Protein AF-F4BWZ4-F1 (afdb_monomer)

Secondary structure (DSSP, 8-state):
--HHHHHHHHHHHHHHHHHHHHHHHHHGGGGGG-S-SBTHHHHHHHHHHHHHHHTTTTS-HHHHHHHHHHHHHTTTT-HHHHHHHTTSSS-GGGSHHHHHHHHHHHHTT--HHHHHHHHHHHHHHHHHHHHHHTT-HHHHHHHHHHHHHHHHHHH---TTS-HHHHHHHHHHHHHHHH--------HHHHHHHHHHT--HHHHHHHHHHTTB-HHHHHHHHHHHHHHT-------GGGGS--

Organism: Methanothrix soehngenii (strain ATCC 5969 / DSM 3671 / JCM 10134 / NBRC 103675 / OCM 69 / GP-6) (NCBI:txid990316)

pLDDT: mean 87.13, std 13.1, range [36.84, 98.62]

Sequence (242 aa):
MTEEKQAHNRDKKDAVRKLLIEYARALAPSLNIYQWPVETARWHELVFCLLFRIGQPQIQADRARAMTQMLADLNLLEISSLAGAMAEKGNNLEHPDMILMHTLLERMGMTPDQSQDATLTIAQAARVLAERHNGKVQRCLRQYGQQILNHLSEQFSFDRIPSDQARLALAHWLQNTTNMPIELAEPDVIEFCQRAGITLEEMTEVADEIDLNLALLDDIIVNSLVSFGFEEPKDEWRRKGM

Mean predicted aligned error: 7.09 Å

Structure (mmCIF, N/CA/C/O backbone):
data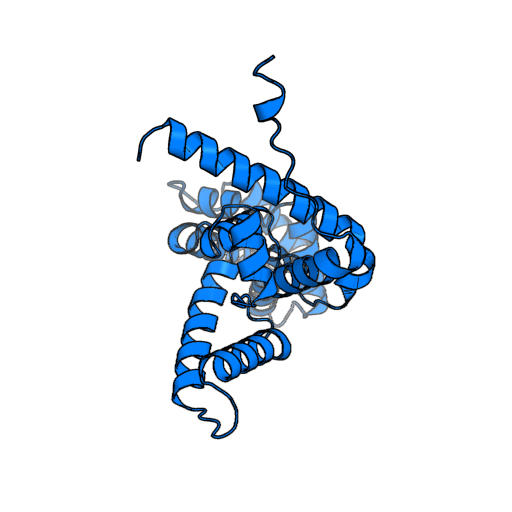_AF-F4BWZ4-F1
#
_entry.id   AF-F4BWZ4-F1
#
loop_
_atom_site.group_PDB
_atom_site.id
_atom_site.type_symbol
_atom_site.label_atom_id
_atom_site.label_alt_id
_atom_site.label_comp_id
_atom_site.label_asym_id
_atom_site.label_entity_id
_atom_site.label_seq_id
_atom_site.pdbx_PDB_ins_code
_atom_site.Cartn_x
_atom_site.Cartn_y
_atom_site.Cartn_z
_atom_site.occupancy
_atom_site.B_iso_or_equiv
_atom_site.auth_seq_id
_atom_site.auth_comp_id
_atom_site.auth_asym_id
_atom_site.auth_atom_id
_atom_site.pdbx_PDB_model_num
ATOM 1 N N . MET A 1 1 ? 3.866 20.263 25.124 1.00 54.34 1 MET A N 1
ATOM 2 C CA . MET A 1 1 ? 4.168 18.923 25.676 1.00 54.34 1 MET A CA 1
ATOM 3 C C . MET A 1 1 ? 5.614 18.926 26.132 1.00 54.34 1 MET A C 1
ATOM 5 O O . MET A 1 1 ? 6.438 19.432 25.389 1.00 54.34 1 MET A O 1
ATOM 9 N N . THR A 1 2 ? 5.906 18.467 27.347 1.00 71.06 2 THR A N 1
ATOM 10 C CA . THR A 1 2 ? 7.274 18.380 27.890 1.00 71.06 2 THR A CA 1
ATOM 11 C C . THR A 1 2 ? 8.029 17.194 27.276 1.00 71.06 2 THR A C 1
ATOM 13 O O . THR A 1 2 ? 7.399 16.188 26.949 1.00 71.06 2 THR A O 1
ATOM 16 N N . GLU A 1 3 ? 9.354 17.298 27.128 1.00 69.44 3 GLU A N 1
ATOM 17 C CA . GLU A 1 3 ? 10.221 16.265 26.520 1.00 69.44 3 GLU A CA 1
ATOM 18 C C . GLU A 1 3 ? 10.048 14.881 27.176 1.00 69.44 3 GLU A C 1
ATOM 20 O O . GLU A 1 3 ? 9.999 13.865 26.488 1.00 69.44 3 GLU A O 1
ATOM 25 N N . GLU A 1 4 ? 9.820 14.834 28.491 1.00 65.44 4 GLU A N 1
ATOM 26 C CA . GLU A 1 4 ? 9.544 13.594 29.234 1.00 65.44 4 GLU A CA 1
ATOM 27 C C . GLU A 1 4 ? 8.249 12.892 28.794 1.00 65.44 4 GLU A C 1
ATOM 29 O O . GLU A 1 4 ? 8.201 11.666 28.718 1.00 65.44 4 GLU A O 1
ATOM 34 N N . LYS A 1 5 ? 7.194 13.649 28.453 1.00 67.00 5 LYS A N 1
ATOM 35 C CA . LYS A 1 5 ? 5.936 13.068 27.952 1.00 67.00 5 LYS A CA 1
ATOM 36 C C . LYS A 1 5 ? 6.100 12.504 26.542 1.00 67.00 5 LYS A C 1
ATOM 38 O O . LYS A 1 5 ? 5.448 11.520 26.209 1.00 67.00 5 LYS A O 1
ATOM 43 N N . GLN A 1 6 ? 6.956 13.118 25.726 1.00 67.31 6 GLN A N 1
ATOM 44 C CA . GLN A 1 6 ? 7.270 12.624 24.382 1.00 67.31 6 GLN A CA 1
ATOM 45 C C . GLN A 1 6 ? 8.122 11.353 24.432 1.00 67.31 6 GLN A C 1
ATOM 47 O O . GLN A 1 6 ? 7.830 10.413 23.697 1.00 67.31 6 GLN A O 1
ATOM 52 N N . ALA A 1 7 ? 9.117 11.297 25.325 1.00 69.62 7 ALA A N 1
ATOM 53 C CA . ALA A 1 7 ? 9.913 10.093 25.559 1.00 69.62 7 ALA A CA 1
ATOM 54 C C . ALA A 1 7 ? 9.029 8.927 26.028 1.00 69.62 7 ALA A C 1
ATOM 56 O O . ALA A 1 7 ? 8.991 7.889 25.379 1.00 69.62 7 ALA A O 1
ATOM 57 N N . HIS A 1 8 ? 8.200 9.157 27.051 1.00 72.38 8 HIS A N 1
ATOM 58 C CA . HIS A 1 8 ? 7.299 8.134 27.579 1.00 72.38 8 HIS A CA 1
ATOM 59 C C . HIS A 1 8 ? 6.307 7.590 26.536 1.00 72.38 8 HIS A C 1
ATOM 61 O O . HIS A 1 8 ? 5.992 6.402 26.539 1.00 72.38 8 HIS A O 1
ATOM 67 N N . ASN A 1 9 ? 5.807 8.439 25.633 1.00 77.00 9 ASN A N 1
ATOM 68 C CA . ASN A 1 9 ? 4.900 7.991 24.577 1.00 77.00 9 ASN A CA 1
ATOM 69 C C . ASN A 1 9 ? 5.616 7.135 23.520 1.00 77.00 9 ASN A C 1
ATOM 71 O O . ASN A 1 9 ? 5.098 6.115 23.069 1.00 77.00 9 ASN A O 1
ATOM 75 N N . ARG A 1 10 ? 6.847 7.519 23.159 1.00 78.69 10 ARG A N 1
ATOM 76 C CA . ARG A 1 10 ? 7.678 6.753 22.225 1.00 78.69 10 ARG A CA 1
ATOM 77 C C . ARG A 1 10 ? 7.930 5.337 22.737 1.00 78.69 10 ARG A C 1
ATOM 79 O O . ARG A 1 10 ? 7.805 4.381 21.980 1.00 78.69 10 ARG A O 1
ATOM 86 N N . ASP A 1 11 ? 8.198 5.212 24.029 1.00 83.12 11 ASP A N 1
ATOM 87 C CA . ASP A 1 11 ? 8.480 3.934 24.673 1.00 83.12 11 ASP A CA 1
ATOM 88 C C . ASP A 1 11 ? 7.290 2.971 24.627 1.00 83.12 11 ASP A C 1
ATOM 90 O O . ASP A 1 11 ? 7.459 1.776 24.376 1.00 83.12 11 ASP A O 1
ATOM 94 N N . LYS A 1 12 ? 6.074 3.500 24.809 1.00 86.19 12 LYS A N 1
ATOM 95 C CA . LYS A 1 12 ? 4.832 2.729 24.676 1.00 86.19 12 LYS A CA 1
ATOM 96 C C . LYS A 1 12 ? 4.598 2.271 23.245 1.00 86.19 12 LYS A C 1
ATOM 98 O O . LYS A 1 12 ? 4.344 1.087 23.029 1.00 86.19 12 LYS A O 1
ATOM 103 N N . LYS A 1 13 ? 4.732 3.175 22.265 1.00 87.25 13 LYS A N 1
ATOM 104 C CA . LYS A 1 13 ? 4.614 2.824 20.838 1.00 87.25 13 LYS A CA 1
ATOM 105 C C . LYS A 1 13 ? 5.631 1.750 20.450 1.00 87.25 13 LYS A C 1
ATOM 107 O O . LYS A 1 13 ? 5.283 0.810 19.743 1.00 87.25 13 LYS A O 1
ATOM 112 N N . ASP A 1 14 ? 6.860 1.836 20.956 1.00 87.25 14 ASP A N 1
ATOM 113 C CA . ASP A 1 14 ? 7.902 0.837 20.710 1.00 87.25 14 ASP A CA 1
ATOM 114 C C . ASP A 1 14 ? 7.561 -0.530 21.332 1.00 87.25 14 ASP A C 1
ATOM 116 O O . ASP A 1 14 ? 7.801 -1.567 20.705 1.00 87.25 14 ASP A O 1
ATOM 120 N N . ALA A 1 15 ? 6.971 -0.554 22.530 1.00 85.06 15 ALA A N 1
ATOM 121 C CA . ALA A 1 15 ? 6.514 -1.784 23.173 1.00 85.06 15 ALA A CA 1
ATOM 122 C C . ALA A 1 15 ? 5.341 -2.431 22.415 1.00 85.06 15 ALA A C 1
ATOM 124 O O . ALA A 1 15 ? 5.377 -3.632 22.144 1.00 85.06 15 ALA A O 1
ATOM 125 N N . VAL A 1 16 ? 4.350 -1.635 21.993 1.00 88.00 16 VAL A N 1
ATOM 126 C CA . VAL A 1 16 ? 3.237 -2.101 21.147 1.00 88.00 16 VAL A CA 1
ATOM 127 C C . VAL A 1 16 ? 3.757 -2.625 19.811 1.00 88.00 16 VAL A C 1
ATOM 129 O O . VAL A 1 16 ? 3.355 -3.702 19.381 1.00 88.00 16 VAL A O 1
ATOM 132 N N . ARG A 1 17 ? 4.722 -1.936 19.190 1.00 90.00 17 ARG A N 1
ATOM 133 C CA . ARG A 1 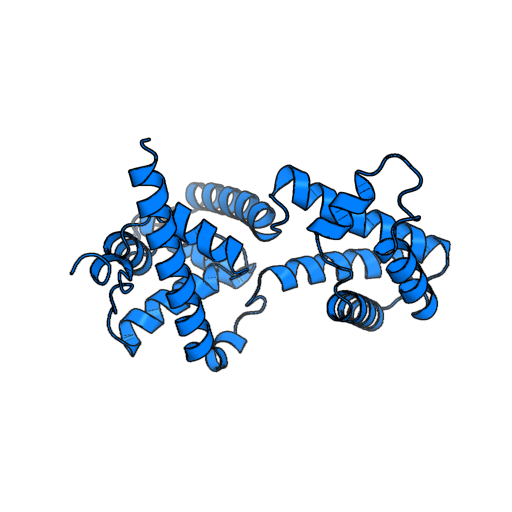17 ? 5.358 -2.390 17.947 1.00 90.00 17 ARG A CA 1
ATOM 134 C C . ARG A 1 17 ? 5.969 -3.783 18.096 1.00 90.00 17 ARG A C 1
ATOM 136 O O . ARG A 1 17 ? 5.732 -4.646 17.254 1.00 90.00 17 ARG A O 1
ATOM 143 N N . LYS A 1 18 ? 6.751 -4.010 19.161 1.00 86.81 18 LYS A N 1
ATOM 144 C CA . LYS A 1 18 ? 7.350 -5.325 19.454 1.00 86.81 18 LYS A CA 1
ATOM 145 C C . LYS A 1 18 ? 6.265 -6.395 19.606 1.00 86.81 18 LYS A C 1
ATOM 147 O O . LYS A 1 18 ? 6.372 -7.447 18.980 1.00 86.81 18 LYS A O 1
ATOM 152 N N . LEU A 1 19 ? 5.211 -6.094 20.364 1.00 86.00 19 LEU A N 1
ATOM 153 C CA . LEU A 1 19 ? 4.116 -7.026 20.626 1.00 86.00 19 LEU A CA 1
ATOM 154 C C . LEU A 1 19 ? 3.361 -7.416 19.346 1.00 86.00 19 LEU A C 1
ATOM 156 O O . LEU A 1 19 ? 3.147 -8.597 19.091 1.00 86.00 19 LEU A O 1
ATOM 160 N N . LEU A 1 20 ? 3.017 -6.443 18.498 1.00 86.62 20 LEU A N 1
ATOM 161 C CA . LEU A 1 20 ? 2.333 -6.708 17.230 1.00 86.62 20 LEU A CA 1
ATOM 162 C C . LEU A 1 20 ? 3.174 -7.575 16.292 1.00 86.62 20 LEU A C 1
ATOM 164 O O . LEU A 1 20 ? 2.639 -8.472 15.646 1.00 86.62 20 LEU A O 1
ATOM 168 N N . ILE A 1 21 ? 4.492 -7.358 16.246 1.00 86.88 21 ILE A N 1
ATOM 169 C CA . ILE A 1 21 ? 5.406 -8.206 15.469 1.00 86.88 21 ILE A CA 1
ATOM 170 C C . ILE A 1 21 ? 5.418 -9.639 16.018 1.00 86.88 21 ILE A C 1
ATOM 172 O O . ILE A 1 21 ? 5.429 -10.595 15.240 1.00 86.88 21 ILE A O 1
ATOM 176 N N . GLU A 1 22 ? 5.425 -9.812 17.340 1.00 85.25 22 GLU A N 1
ATOM 177 C CA . GLU A 1 22 ? 5.375 -11.132 17.976 1.00 85.25 22 GLU A CA 1
ATOM 178 C C . GLU A 1 22 ? 4.062 -11.857 17.670 1.00 85.25 22 GLU A C 1
ATOM 180 O O . GLU A 1 22 ? 4.089 -13.013 17.238 1.00 85.25 22 GLU A O 1
ATOM 185 N N . TYR A 1 23 ? 2.923 -11.174 17.795 1.00 83.81 23 TYR A N 1
ATOM 186 C CA . TYR A 1 23 ? 1.622 -11.757 17.479 1.00 83.81 23 TYR A CA 1
ATOM 187 C C . TYR A 1 23 ? 1.462 -12.062 15.990 1.00 83.81 23 TYR A C 1
ATOM 189 O O . TYR A 1 23 ? 1.021 -13.156 15.644 1.00 83.81 23 TYR A O 1
ATOM 197 N N . ALA A 1 24 ? 1.893 -11.162 15.102 1.00 81.75 24 ALA A N 1
ATOM 198 C CA . ALA A 1 24 ? 1.882 -11.406 13.661 1.00 81.75 24 ALA A CA 1
ATOM 199 C C . ALA A 1 24 ? 2.711 -12.648 13.293 1.00 81.75 24 ALA A C 1
ATOM 201 O O . ALA A 1 24 ? 2.290 -13.454 12.467 1.00 81.75 24 ALA A O 1
ATOM 202 N N . ARG A 1 25 ? 3.864 -12.862 13.943 1.00 83.50 25 ARG A N 1
ATOM 203 C CA . ARG A 1 25 ? 4.673 -14.080 13.752 1.00 83.50 25 ARG A CA 1
ATOM 204 C C . ARG A 1 25 ? 3.977 -15.330 14.277 1.00 83.50 25 ARG A C 1
ATOM 206 O O . ARG A 1 25 ? 4.006 -16.355 13.603 1.00 83.50 25 ARG A O 1
ATOM 213 N N . ALA A 1 26 ? 3.366 -15.255 15.458 1.00 79.12 26 ALA A N 1
ATOM 214 C CA . ALA A 1 26 ? 2.650 -16.381 16.052 1.00 79.12 26 ALA A CA 1
ATOM 215 C C . ALA A 1 26 ? 1.433 -16.797 15.208 1.00 79.12 26 ALA A C 1
ATOM 217 O O . ALA A 1 26 ? 1.146 -17.985 15.074 1.00 79.12 26 ALA A O 1
ATOM 218 N N . LEU A 1 27 ? 0.753 -15.820 14.606 1.00 75.19 27 LEU A N 1
ATOM 219 C CA . LEU A 1 27 ? -0.448 -16.020 13.800 1.00 75.19 27 LEU A CA 1
ATOM 220 C C . LEU A 1 27 ? -0.155 -16.209 12.305 1.00 75.19 27 LEU A C 1
ATOM 222 O O . LEU A 1 27 ? -1.083 -16.511 11.561 1.00 75.19 27 LEU A O 1
ATOM 226 N N . ALA A 1 28 ? 1.108 -16.103 11.868 1.00 74.88 28 ALA A N 1
ATOM 227 C CA . ALA A 1 28 ? 1.530 -16.135 10.462 1.00 74.88 28 ALA A CA 1
ATOM 228 C C . ALA A 1 28 ? 0.862 -17.225 9.593 1.00 74.88 28 ALA A C 1
ATOM 230 O O . ALA A 1 28 ? 0.436 -16.894 8.485 1.00 74.88 28 ALA A O 1
ATOM 231 N N . PRO A 1 29 ? 0.691 -18.489 10.048 1.00 72.88 29 PRO A N 1
ATOM 232 C CA . PRO A 1 29 ? 0.013 -19.516 9.249 1.00 72.88 29 PRO A CA 1
ATOM 233 C C . PRO A 1 29 ? -1.442 -19.170 8.901 1.00 72.88 29 PRO A C 1
ATOM 235 O O . PRO A 1 29 ? -1.922 -19.535 7.828 1.00 72.88 29 PRO A O 1
ATOM 238 N N . SER A 1 30 ? -2.129 -18.452 9.789 1.00 71.19 30 SER A N 1
ATOM 239 C CA . SER A 1 30 ? -3.523 -18.030 9.634 1.00 71.19 30 SER A CA 1
ATOM 240 C C . SER A 1 30 ? -3.667 -16.767 8.779 1.00 71.19 30 SER A C 1
ATOM 242 O O . SER A 1 30 ? -4.753 -16.503 8.274 1.00 71.19 30 SER A O 1
ATOM 244 N N . LEU A 1 31 ? -2.587 -16.004 8.565 1.00 67.94 31 LEU A N 1
ATOM 245 C CA . LEU A 1 31 ? -2.626 -14.724 7.839 1.00 67.94 31 LEU A CA 1
ATOM 246 C C . LEU A 1 31 ? -2.658 -14.886 6.311 1.00 67.94 31 LEU A C 1
ATOM 248 O O . LEU A 1 31 ? -2.920 -13.919 5.600 1.00 67.94 31 LE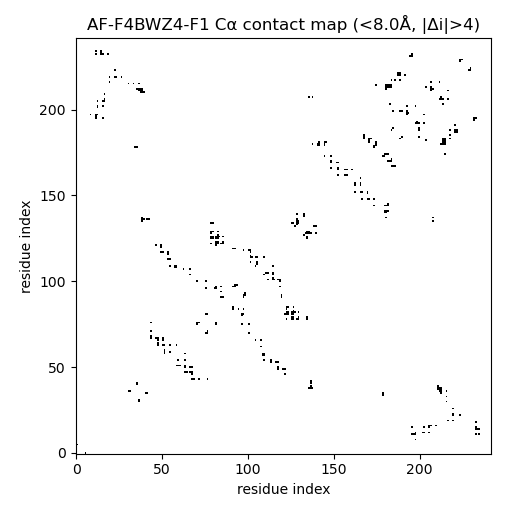U A O 1
ATOM 252 N N . ASN A 1 32 ? -2.463 -16.103 5.791 1.00 68.75 32 ASN A N 1
ATOM 253 C CA . ASN A 1 32 ? -2.536 -16.404 4.353 1.00 68.75 32 ASN A CA 1
ATOM 254 C C . ASN A 1 32 ? -3.937 -16.214 3.739 1.00 68.75 32 ASN A C 1
ATOM 256 O O . ASN A 1 32 ? -4.095 -16.340 2.526 1.00 68.75 32 ASN A O 1
ATOM 260 N N . ILE A 1 33 ? -4.956 -15.933 4.554 1.00 78.62 33 ILE A N 1
ATOM 261 C CA . ILE A 1 33 ? -6.307 -15.597 4.086 1.00 78.62 33 ILE A CA 1
ATOM 262 C C . ILE A 1 33 ? -6.416 -14.149 3.587 1.00 78.62 33 ILE A C 1
ATOM 264 O O . ILE A 1 33 ? -7.341 -13.828 2.841 1.00 78.62 33 ILE A O 1
ATOM 268 N N . TYR A 1 34 ? -5.483 -13.274 3.977 1.00 80.75 34 TYR A N 1
ATOM 269 C CA . TYR A 1 34 ? -5.489 -11.873 3.574 1.00 80.75 34 TYR A CA 1
ATOM 270 C C . TYR A 1 34 ? -4.788 -11.695 2.238 1.00 80.75 34 TYR A C 1
ATOM 272 O O . TYR A 1 34 ? -3.644 -12.104 2.062 1.00 80.75 34 TYR A O 1
ATOM 280 N N . GLN A 1 35 ? -5.444 -10.991 1.317 1.00 85.44 35 GLN A N 1
ATOM 281 C CA . GLN A 1 35 ? -4.832 -10.639 0.036 1.00 85.44 35 GLN A CA 1
ATOM 282 C C . GLN A 1 35 ? -3.602 -9.731 0.211 1.00 85.44 35 GLN A C 1
ATOM 284 O O . GLN A 1 35 ? -2.639 -9.841 -0.543 1.00 85.44 35 GLN A O 1
ATOM 289 N N . TRP A 1 36 ? -3.632 -8.848 1.212 1.00 89.38 36 TRP A N 1
ATOM 290 C CA . TRP A 1 36 ? -2.583 -7.862 1.477 1.00 89.38 36 TRP A CA 1
ATOM 291 C C . TRP A 1 36 ? -2.168 -7.933 2.949 1.00 89.38 36 TRP A C 1
ATOM 293 O O . TRP A 1 36 ? -2.639 -7.118 3.736 1.00 89.38 36 TRP A O 1
ATOM 303 N N . PRO A 1 37 ? -1.353 -8.912 3.372 1.00 86.00 37 PRO A N 1
ATOM 304 C CA . PRO A 1 37 ? -0.903 -8.982 4.763 1.00 86.00 37 PRO A CA 1
ATOM 305 C C . PRO A 1 37 ? 0.049 -7.828 5.115 1.00 86.00 37 PRO A C 1
ATOM 307 O O . PRO A 1 37 ? 0.079 -7.372 6.255 1.00 86.00 37 PRO A O 1
ATOM 310 N N . VAL A 1 38 ? 0.784 -7.329 4.116 1.00 90.38 38 VAL A N 1
ATOM 311 C CA . VAL A 1 38 ? 1.661 -6.157 4.211 1.00 90.38 38 VAL A CA 1
ATOM 312 C C . VAL A 1 38 ? 1.272 -5.106 3.175 1.00 90.38 38 VAL A C 1
ATOM 314 O O . VAL A 1 38 ? 0.861 -5.446 2.061 1.00 90.38 38 VAL A O 1
ATOM 317 N N . GLU A 1 39 ? 1.396 -3.828 3.521 1.00 93.12 39 GLU A N 1
ATOM 318 C CA . GLU A 1 39 ? 0.933 -2.720 2.672 1.00 93.12 39 GLU A CA 1
ATOM 319 C C . GLU A 1 39 ? 1.876 -2.434 1.490 1.00 93.12 39 GLU A C 1
ATOM 321 O O . GLU A 1 39 ? 1.419 -2.026 0.417 1.00 93.12 39 GLU A O 1
ATOM 326 N N . THR A 1 40 ? 3.161 -2.784 1.596 1.00 94.06 40 THR A N 1
ATOM 327 C CA . THR A 1 40 ? 4.124 -2.747 0.479 1.00 94.06 40 THR A CA 1
ATOM 328 C C . THR A 1 40 ? 3.647 -3.585 -0.711 1.00 94.06 40 THR A C 1
ATOM 330 O O . THR A 1 40 ? 3.862 -3.214 -1.867 1.00 94.06 40 THR A O 1
ATOM 333 N N . ALA A 1 41 ? 2.902 -4.670 -0.474 1.00 93.31 41 ALA A N 1
ATOM 334 C CA . ALA A 1 41 ? 2.340 -5.473 -1.557 1.00 93.31 41 ALA A CA 1
ATOM 335 C C . ALA A 1 41 ? 1.320 -4.689 -2.411 1.00 93.31 41 ALA A C 1
ATOM 337 O O . ALA A 1 41 ? 1.253 -4.898 -3.623 1.00 93.31 41 ALA A O 1
ATOM 338 N N . ARG A 1 42 ? 0.587 -3.722 -1.837 1.00 95.38 42 ARG A N 1
ATOM 339 C CA . ARG A 1 42 ? -0.304 -2.836 -2.611 1.00 95.38 42 ARG A CA 1
ATOM 340 C C . ARG A 1 42 ? 0.459 -1.825 -3.449 1.00 95.38 42 ARG A C 1
ATOM 342 O O . ARG A 1 42 ? 0.014 -1.460 -4.535 1.00 95.38 42 ARG A O 1
ATOM 349 N N . TRP A 1 43 ? 1.604 -1.361 -2.954 1.00 96.94 43 TRP A N 1
ATOM 350 C CA . TRP A 1 43 ? 2.501 -0.539 -3.757 1.00 96.94 43 TRP A CA 1
ATOM 351 C C . TRP A 1 43 ? 3.020 -1.331 -4.965 1.00 96.94 43 TRP A C 1
ATOM 353 O O . TRP A 1 43 ? 2.944 -0.847 -6.095 1.00 96.94 43 TRP A O 1
ATOM 363 N N . HIS A 1 44 ? 3.437 -2.583 -4.764 1.00 97.38 44 HIS A N 1
ATOM 364 C CA . HIS A 1 44 ? 3.831 -3.467 -5.864 1.00 97.38 44 HIS A CA 1
ATOM 365 C C . HIS A 1 44 ? 2.685 -3.703 -6.859 1.00 97.38 44 HIS A C 1
ATOM 367 O O . HIS A 1 44 ? 2.914 -3.704 -8.068 1.00 97.38 44 HIS A O 1
ATOM 373 N N . GLU A 1 45 ? 1.444 -3.828 -6.385 1.00 97.56 45 GLU A N 1
ATOM 374 C CA . GLU A 1 45 ? 0.265 -3.924 -7.253 1.00 97.56 45 GLU A CA 1
ATOM 375 C C . GLU A 1 45 ? 0.111 -2.700 -8.169 1.00 97.56 45 GLU A C 1
ATOM 377 O O . GLU A 1 45 ? -0.133 -2.847 -9.371 1.00 97.56 45 GLU A O 1
ATOM 382 N N . LEU A 1 46 ? 0.306 -1.488 -7.637 1.00 97.81 46 LEU A N 1
ATOM 383 C CA . LEU A 1 46 ? 0.289 -0.265 -8.441 1.00 97.81 46 LEU A CA 1
ATOM 384 C C . LEU A 1 46 ? 1.408 -0.272 -9.491 1.00 97.81 46 LEU A C 1
ATOM 386 O O . LEU A 1 46 ? 1.151 0.024 -10.659 1.00 97.81 46 LEU A O 1
ATOM 390 N N . VAL A 1 47 ? 2.627 -0.661 -9.110 1.00 98.50 47 VAL A N 1
ATOM 391 C CA . VAL A 1 47 ? 3.758 -0.787 -10.045 1.00 98.50 47 VAL A CA 1
ATOM 392 C C . VAL A 1 47 ? 3.437 -1.779 -11.162 1.00 98.50 47 VAL A C 1
ATOM 394 O O . VAL A 1 47 ? 3.647 -1.469 -12.334 1.00 98.50 47 VAL A O 1
ATOM 397 N N . PHE A 1 48 ? 2.862 -2.938 -10.833 1.00 98.56 48 PHE A N 1
ATOM 398 C CA . PHE A 1 48 ? 2.371 -3.893 -11.828 1.00 98.56 48 PHE A CA 1
ATOM 399 C C . PHE A 1 48 ? 1.387 -3.244 -12.810 1.00 98.56 48 PHE A C 1
ATOM 401 O O . PHE A 1 48 ? 1.543 -3.402 -14.022 1.00 98.56 48 PHE A O 1
ATOM 408 N N . CYS A 1 49 ? 0.401 -2.494 -12.309 1.00 98.56 49 CYS A N 1
ATOM 409 C CA . CYS A 1 49 ? -0.604 -1.848 -13.153 1.00 98.56 49 CYS A CA 1
ATOM 410 C C . CYS A 1 49 ? 0.033 -0.851 -14.134 1.00 98.56 49 CYS A C 1
ATOM 412 O O . CYS A 1 49 ? -0.351 -0.807 -15.306 1.00 98.56 49 CYS A O 1
ATOM 414 N N . LEU A 1 50 ? 1.030 -0.085 -13.676 1.00 98.56 50 LEU A N 1
ATOM 415 C CA . LEU A 1 50 ? 1.784 0.857 -14.507 1.00 98.56 50 LEU A CA 1
ATOM 416 C C . LEU A 1 50 ? 2.597 0.132 -15.586 1.00 98.56 50 LEU A C 1
ATOM 418 O O . LEU A 1 50 ? 2.472 0.458 -16.768 1.00 98.56 50 LEU A O 1
ATOM 422 N N . LEU A 1 51 ? 3.371 -0.890 -15.203 1.00 98.62 51 LEU A N 1
ATOM 423 C CA . LEU A 1 51 ? 4.183 -1.679 -16.134 1.00 98.62 51 LEU A CA 1
ATOM 424 C C . LEU A 1 51 ? 3.327 -2.371 -17.192 1.00 98.62 51 LEU A C 1
ATOM 426 O O . LEU A 1 51 ? 3.648 -2.325 -18.380 1.00 98.62 51 LEU A O 1
ATOM 430 N N . PHE A 1 52 ? 2.215 -2.979 -16.775 1.00 98.44 52 PHE A N 1
ATOM 431 C CA . PHE A 1 52 ? 1.287 -3.626 -17.691 1.00 98.44 52 PHE A CA 1
ATOM 432 C C . PHE A 1 52 ? 0.696 -2.621 -18.676 1.00 98.44 52 PHE A C 1
ATOM 434 O O . PHE A 1 52 ? 0.623 -2.905 -19.869 1.00 98.44 52 PHE A O 1
ATOM 441 N N . ARG A 1 53 ? 0.304 -1.429 -18.209 1.00 98.31 53 ARG A N 1
ATOM 442 C CA . ARG A 1 53 ? -0.305 -0.426 -19.083 1.00 98.31 53 ARG A CA 1
ATOM 443 C C . ARG A 1 53 ? 0.682 0.157 -20.094 1.00 98.31 53 ARG A C 1
ATOM 445 O O . ARG A 1 53 ? 0.315 0.296 -21.257 1.00 98.31 53 ARG A O 1
ATOM 452 N N . ILE A 1 54 ? 1.898 0.488 -19.668 1.00 98.31 54 ILE A N 1
ATOM 453 C CA . ILE A 1 54 ? 2.934 1.088 -20.527 1.00 98.31 54 ILE A CA 1
ATOM 454 C C . ILE A 1 54 ? 3.488 0.057 -21.517 1.00 98.31 54 ILE A C 1
ATOM 456 O O . ILE A 1 54 ? 3.726 0.361 -22.684 1.00 98.31 54 ILE A O 1
ATOM 460 N N . GLY A 1 55 ? 3.643 -1.190 -21.072 1.00 97.06 55 GLY A N 1
ATOM 461 C CA . GLY A 1 55 ? 4.163 -2.273 -21.898 1.00 97.06 55 GLY A CA 1
ATOM 462 C C . GLY A 1 55 ? 3.177 -2.831 -22.930 1.00 97.06 55 GLY A C 1
ATOM 463 O O . GLY A 1 55 ? 3.556 -3.705 -23.708 1.00 97.06 55 GLY A O 1
ATOM 464 N N . GLN A 1 56 ? 1.918 -2.386 -22.959 1.00 95.00 56 GLN A N 1
ATOM 465 C CA . GLN A 1 56 ? 0.942 -2.874 -23.935 1.00 95.00 56 GLN A CA 1
ATOM 466 C C . GLN A 1 56 ? 1.275 -2.433 -25.374 1.00 95.00 56 GLN A C 1
ATOM 468 O O . GLN A 1 56 ? 1.681 -1.291 -25.586 1.00 95.00 56 GLN A O 1
ATOM 473 N N . PRO A 1 57 ? 1.003 -3.287 -26.385 1.00 93.75 57 PRO A N 1
ATOM 474 C CA . PRO A 1 57 ? 0.457 -4.651 -26.290 1.00 93.75 57 PRO A CA 1
ATOM 475 C C . PRO A 1 57 ? 1.505 -5.763 -26.066 1.00 93.75 57 PRO A C 1
ATOM 477 O O . PRO A 1 57 ? 1.129 -6.928 -25.961 1.00 93.75 57 PRO A O 1
ATOM 480 N N . GLN A 1 58 ? 2.803 -5.447 -26.038 1.00 93.19 58 GLN A N 1
ATOM 481 C CA . GLN A 1 58 ? 3.894 -6.434 -26.060 1.00 93.19 58 GLN A CA 1
ATOM 482 C C . GLN A 1 58 ? 4.069 -7.178 -24.729 1.00 93.19 58 GLN A C 1
ATOM 484 O O . GLN A 1 58 ? 4.456 -8.349 -24.709 1.00 93.19 58 GLN A O 1
ATOM 489 N N . ILE A 1 59 ? 3.789 -6.506 -23.615 1.00 97.25 59 ILE A N 1
ATOM 490 C CA . ILE A 1 59 ? 3.916 -7.044 -22.265 1.00 97.25 59 ILE A CA 1
ATOM 491 C C . ILE A 1 59 ? 2.548 -7.516 -21.777 1.00 97.25 59 ILE A C 1
ATOM 493 O O . ILE A 1 59 ? 1.623 -6.733 -21.572 1.00 97.25 59 ILE A O 1
ATOM 497 N N . GLN A 1 60 ? 2.432 -8.826 -21.576 1.00 96.75 60 GLN A N 1
ATOM 498 C CA . GLN A 1 60 ? 1.252 -9.443 -20.974 1.00 96.75 60 GLN A CA 1
ATOM 499 C C . GLN A 1 60 ? 1.308 -9.386 -19.443 1.00 96.75 60 GLN A C 1
ATOM 501 O O . GLN A 1 60 ? 2.371 -9.159 -18.860 1.00 96.75 60 GLN A O 1
ATOM 506 N N . ALA A 1 61 ? 0.167 -9.630 -18.793 1.00 97.19 61 ALA A N 1
ATOM 507 C CA . ALA A 1 61 ? 0.017 -9.514 -17.343 1.00 97.19 61 ALA A CA 1
ATOM 508 C C . ALA A 1 61 ? 1.057 -10.344 -16.569 1.00 97.19 61 ALA A C 1
ATOM 510 O O . ALA A 1 61 ? 1.755 -9.787 -15.729 1.00 97.19 61 ALA A O 1
ATOM 511 N N . ASP A 1 62 ? 1.246 -11.623 -16.904 1.00 97.06 62 ASP A N 1
ATOM 512 C CA . ASP A 1 62 ? 2.213 -12.496 -16.214 1.00 97.06 62 ASP A CA 1
ATOM 513 C C . ASP A 1 62 ? 3.649 -11.966 -16.302 1.00 97.06 62 ASP A C 1
ATOM 515 O O . ASP A 1 62 ? 4.423 -12.047 -15.348 1.00 97.06 62 ASP A O 1
ATOM 519 N N . ARG A 1 63 ? 4.005 -11.357 -17.438 1.00 97.38 63 ARG A N 1
ATOM 520 C CA . ARG A 1 63 ? 5.322 -10.746 -17.620 1.00 97.38 63 ARG A CA 1
ATOM 521 C C . ARG A 1 63 ? 5.457 -9.456 -16.817 1.00 97.38 63 ARG A C 1
ATOM 523 O O . ARG A 1 63 ? 6.492 -9.266 -16.192 1.00 97.38 63 ARG A O 1
ATOM 530 N N . ALA A 1 64 ? 4.426 -8.613 -16.780 1.00 98.25 64 ALA A N 1
ATOM 531 C CA . ALA A 1 64 ? 4.417 -7.428 -15.922 1.00 98.25 64 ALA A CA 1
ATOM 532 C C . ALA A 1 64 ? 4.510 -7.807 -14.432 1.00 98.25 64 ALA A C 1
ATOM 534 O O . ALA A 1 64 ? 5.256 -7.172 -13.695 1.00 98.25 64 ALA A O 1
ATOM 535 N N . ARG A 1 65 ? 3.840 -8.886 -13.998 1.00 98.12 65 ARG A N 1
ATOM 536 C CA . ARG A 1 65 ? 3.977 -9.442 -12.639 1.00 98.12 65 ARG A CA 1
ATOM 537 C C . ARG A 1 65 ? 5.412 -9.860 -12.343 1.00 98.12 65 ARG A C 1
ATOM 539 O O . ARG A 1 65 ? 5.956 -9.470 -11.315 1.00 98.12 65 ARG A O 1
ATOM 546 N N . ALA A 1 66 ? 6.032 -10.605 -13.258 1.00 98.00 66 ALA A N 1
ATOM 547 C CA . ALA A 1 66 ? 7.425 -11.018 -13.123 1.00 98.00 66 ALA A CA 1
ATOM 548 C C . ALA A 1 66 ? 8.385 -9.816 -13.079 1.00 98.00 66 ALA A C 1
ATOM 550 O O . ALA A 1 66 ? 9.339 -9.835 -12.307 1.00 98.00 66 ALA A O 1
ATOM 551 N N . MET A 1 67 ? 8.125 -8.766 -13.868 1.00 98.50 67 MET A N 1
ATOM 552 C CA . MET A 1 67 ? 8.901 -7.520 -13.829 1.00 98.50 67 MET A CA 1
ATOM 553 C C . MET A 1 67 ? 8.783 -6.844 -12.464 1.00 98.50 67 MET A C 1
ATOM 555 O O . MET A 1 67 ? 9.802 -6.555 -11.846 1.00 98.50 67 MET A O 1
ATOM 559 N N . THR A 1 68 ? 7.563 -6.647 -11.958 1.00 98.62 68 THR A N 1
ATOM 560 C CA . THR A 1 68 ? 7.337 -6.074 -10.625 1.00 98.62 68 THR A CA 1
ATOM 561 C C . THR A 1 68 ? 8.056 -6.869 -9.542 1.00 98.62 68 THR A C 1
ATOM 563 O O . THR A 1 68 ? 8.741 -6.271 -8.718 1.00 98.62 68 THR A O 1
ATOM 566 N N . GLN A 1 69 ? 7.937 -8.202 -9.556 1.00 98.00 69 GLN A N 1
ATOM 567 C CA . GLN A 1 69 ? 8.594 -9.052 -8.565 1.00 98.00 69 GLN A CA 1
ATOM 568 C C . GLN A 1 69 ? 10.118 -8.927 -8.643 1.00 98.00 69 GLN A C 1
ATOM 570 O O . GLN A 1 69 ? 10.759 -8.753 -7.617 1.00 98.00 69 GLN A O 1
ATOM 575 N N . MET A 1 70 ? 10.699 -8.929 -9.847 1.00 98.19 70 MET A N 1
ATOM 576 C CA . MET A 1 70 ? 12.144 -8.758 -10.018 1.00 98.19 70 MET A CA 1
ATOM 577 C C . MET A 1 70 ? 12.634 -7.406 -9.489 1.00 98.19 70 MET A C 1
ATOM 579 O O . MET A 1 70 ? 13.681 -7.339 -8.849 1.00 98.19 70 MET A O 1
ATOM 583 N N . LEU A 1 71 ? 11.888 -6.326 -9.738 1.00 98.38 71 LEU A N 1
ATOM 584 C CA . LEU A 1 71 ? 12.227 -5.007 -9.203 1.00 98.38 71 LEU A CA 1
ATOM 585 C C . LEU A 1 71 ? 12.103 -4.967 -7.673 1.00 98.38 71 LEU A C 1
ATOM 587 O O . LEU A 1 71 ? 12.961 -4.380 -7.015 1.00 98.38 71 LEU A O 1
ATOM 591 N N . ALA A 1 72 ? 11.075 -5.606 -7.109 1.00 97.25 72 ALA A N 1
ATOM 592 C CA . ALA A 1 72 ? 10.888 -5.726 -5.664 1.00 97.25 72 ALA A CA 1
ATOM 593 C C . ALA A 1 72 ? 12.021 -6.528 -5.002 1.00 97.25 72 ALA A C 1
ATOM 595 O O . ALA A 1 72 ? 12.596 -6.071 -4.019 1.00 97.25 72 ALA A O 1
ATOM 596 N N . ASP A 1 73 ? 12.393 -7.678 -5.572 1.00 97.06 73 ASP A N 1
ATOM 597 C CA . ASP A 1 73 ? 13.458 -8.553 -5.059 1.00 97.06 73 ASP A CA 1
ATOM 598 C C . ASP A 1 73 ? 14.830 -7.858 -5.051 1.00 97.06 73 ASP A C 1
ATOM 600 O O . ASP A 1 73 ? 15.676 -8.142 -4.204 1.00 97.06 73 ASP A O 1
ATOM 604 N N . LEU A 1 74 ? 15.049 -6.929 -5.987 1.00 96.75 74 LEU A N 1
ATOM 605 C CA . LEU A 1 74 ? 16.253 -6.098 -6.070 1.00 96.75 74 LEU A CA 1
ATOM 606 C C . LEU A 1 74 ? 16.147 -4.791 -5.272 1.00 96.75 74 LEU A C 1
ATOM 608 O O . LEU A 1 74 ? 17.046 -3.956 -5.351 1.00 96.75 74 LEU A O 1
ATOM 612 N N . ASN A 1 75 ? 15.067 -4.612 -4.507 1.00 96.25 75 ASN A N 1
ATOM 613 C CA . ASN A 1 75 ? 14.789 -3.429 -3.698 1.00 96.25 75 ASN A CA 1
ATOM 614 C C . ASN A 1 75 ? 14.730 -2.111 -4.500 1.00 96.25 75 ASN A C 1
ATOM 616 O O . ASN A 1 75 ? 14.951 -1.029 -3.962 1.00 96.25 75 ASN A O 1
ATOM 620 N N . LEU A 1 76 ? 14.406 -2.191 -5.795 1.00 97.12 76 LEU A N 1
ATOM 621 C CA . LEU A 1 76 ? 14.323 -1.040 -6.707 1.00 97.12 76 LEU A CA 1
ATOM 622 C C . LEU A 1 76 ? 12.980 -0.310 -6.636 1.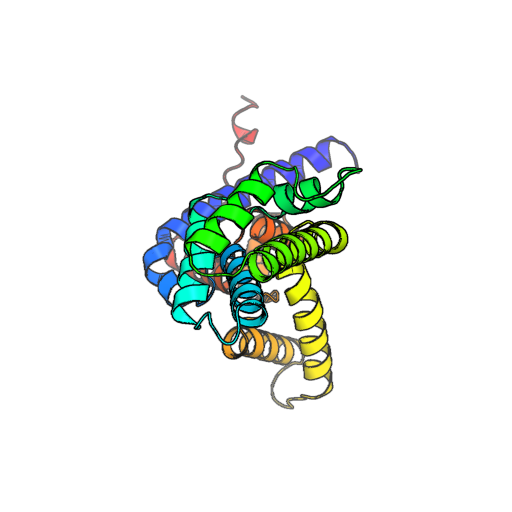00 97.12 76 LEU A C 1
ATOM 624 O O . LEU A 1 76 ? 12.779 0.688 -7.324 1.00 97.12 76 LEU A O 1
ATOM 628 N N . LEU A 1 77 ? 12.047 -0.820 -5.830 1.00 97.38 77 LEU A N 1
ATOM 629 C CA . LEU A 1 77 ? 10.726 -0.233 -5.620 1.00 97.38 77 LEU A CA 1
ATOM 630 C C . LEU A 1 77 ? 10.621 0.533 -4.296 1.00 97.38 77 LEU A C 1
ATOM 632 O O . LEU A 1 77 ? 9.520 0.909 -3.905 1.00 97.38 77 LEU A O 1
ATOM 636 N N . GLU A 1 78 ? 11.736 0.799 -3.614 1.00 95.62 78 GLU A N 1
ATOM 637 C CA . GLU A 1 78 ? 11.732 1.609 -2.397 1.00 95.62 78 GLU A CA 1
ATOM 638 C C . GLU A 1 78 ? 11.254 3.039 -2.675 1.00 95.62 78 GLU A C 1
ATOM 640 O O . GLU A 1 78 ? 11.908 3.816 -3.377 1.00 95.62 78 GLU A O 1
ATOM 645 N N . ILE A 1 79 ? 10.105 3.405 -2.097 1.00 95.56 79 ILE A N 1
ATOM 646 C CA . ILE A 1 79 ? 9.436 4.687 -2.363 1.00 95.56 79 ILE A CA 1
ATOM 647 C C . ILE A 1 79 ? 10.350 5.863 -2.009 1.00 95.56 79 ILE A C 1
ATOM 649 O O . ILE A 1 79 ? 10.396 6.852 -2.739 1.00 95.56 79 ILE A O 1
ATOM 653 N N . SER A 1 80 ? 11.088 5.752 -0.902 1.00 93.56 80 SER A N 1
ATOM 654 C CA . SER A 1 80 ? 11.999 6.801 -0.439 1.00 93.56 80 SER A CA 1
ATOM 655 C C . SER A 1 80 ? 13.163 7.036 -1.410 1.00 93.56 80 SER A C 1
ATOM 657 O O . SER A 1 80 ? 13.448 8.191 -1.732 1.00 93.56 80 SER A O 1
ATOM 659 N N . SER A 1 81 ? 13.774 5.963 -1.931 1.00 92.94 81 SER A N 1
ATOM 660 C CA . SER A 1 81 ? 14.854 6.042 -2.926 1.00 92.94 81 SER A CA 1
ATOM 661 C C . SER A 1 81 ? 14.352 6.674 -4.227 1.00 92.94 81 SER A C 1
ATOM 663 O O . SER A 1 81 ? 14.894 7.672 -4.704 1.00 92.94 81 SER A O 1
ATOM 665 N N . LEU A 1 82 ? 13.232 6.169 -4.751 1.00 94.44 82 LEU A N 1
ATOM 666 C CA . LEU A 1 82 ? 12.634 6.645 -6.000 1.00 94.44 82 LEU A CA 1
ATOM 667 C C . LEU A 1 82 ? 12.175 8.107 -5.930 1.00 94.44 82 LEU A C 1
ATOM 669 O O . LEU A 1 82 ? 12.368 8.875 -6.875 1.00 94.44 82 LEU A O 1
ATOM 673 N N . ALA A 1 83 ? 11.577 8.511 -4.807 1.00 93.25 83 ALA A N 1
ATOM 674 C CA . ALA A 1 83 ? 11.186 9.896 -4.581 1.00 93.25 83 ALA A CA 1
ATOM 675 C C . ALA A 1 83 ? 12.409 10.823 -4.487 1.00 93.25 83 ALA A C 1
ATOM 677 O O . ALA A 1 83 ? 12.373 11.926 -5.037 1.00 93.25 83 ALA A O 1
ATOM 678 N N . GLY A 1 84 ? 13.484 10.367 -3.834 1.00 90.19 84 GLY A N 1
ATOM 679 C CA . GLY A 1 84 ? 14.760 11.077 -3.750 1.00 90.19 84 GLY A CA 1
ATOM 680 C C . GLY A 1 84 ? 15.380 11.315 -5.126 1.00 90.19 84 GLY A C 1
ATOM 681 O O . GLY A 1 84 ? 15.679 12.459 -5.463 1.00 90.19 84 GLY A O 1
ATOM 682 N N . ALA A 1 85 ? 15.447 10.273 -5.960 1.00 88.62 85 ALA A N 1
ATOM 683 C CA . ALA A 1 85 ? 15.958 10.353 -7.331 1.00 88.62 85 ALA A CA 1
ATOM 684 C C . ALA A 1 85 ? 15.212 11.392 -8.195 1.00 88.62 85 ALA A C 1
ATOM 686 O O . ALA A 1 85 ? 15.803 12.055 -9.042 1.00 88.62 85 ALA A O 1
ATOM 687 N N . MET A 1 86 ? 13.909 11.578 -7.962 1.00 85.62 86 MET A N 1
ATOM 688 C CA . MET A 1 86 ? 13.080 12.561 -8.676 1.00 85.62 86 MET A CA 1
ATOM 689 C C . MET A 1 86 ? 13.204 13.999 -8.152 1.00 85.62 86 MET A C 1
ATOM 691 O O . MET A 1 86 ? 12.696 14.922 -8.798 1.00 85.62 86 MET A O 1
ATOM 695 N N . ALA A 1 87 ? 13.788 14.193 -6.969 1.00 79.38 87 ALA A N 1
ATOM 696 C CA . ALA A 1 87 ? 13.976 15.502 -6.347 1.00 79.38 87 ALA A CA 1
ATOM 697 C C . ALA A 1 87 ? 15.329 16.144 -6.707 1.00 79.38 87 ALA A C 1
ATOM 699 O O . ALA A 1 87 ? 15.508 17.351 -6.516 1.00 79.38 87 ALA A O 1
ATOM 700 N N . GLU A 1 88 ? 16.275 15.361 -7.229 1.00 74.25 88 GLU A N 1
ATOM 701 C CA . GLU A 1 88 ? 17.580 15.849 -7.666 1.00 74.25 88 GLU A CA 1
ATOM 702 C C . GLU A 1 88 ? 17.452 16.786 -8.880 1.00 74.25 88 GLU A C 1
ATOM 704 O O . GLU A 1 88 ? 16.672 16.568 -9.806 1.00 74.25 88 GLU A O 1
ATOM 709 N N . LYS A 1 89 ? 18.216 17.886 -8.878 1.00 58.50 89 LYS A N 1
ATOM 710 C CA . LYS A 1 89 ? 18.261 18.813 -10.018 1.00 58.50 89 LYS A CA 1
ATOM 711 C C . LYS A 1 89 ? 19.114 18.197 -11.127 1.00 58.50 89 LYS A C 1
ATOM 713 O O . LYS A 1 89 ? 20.335 18.245 -11.032 1.00 58.50 89 LYS A O 1
ATOM 718 N N . GLY A 1 90 ? 18.495 17.692 -12.190 1.00 65.06 90 GLY A N 1
ATOM 719 C CA . GLY A 1 90 ? 19.228 17.133 -13.327 1.00 65.06 90 GLY A CA 1
ATOM 720 C C . GLY A 1 90 ? 18.373 16.225 -14.200 1.00 65.06 90 GLY A C 1
ATOM 721 O O . GLY A 1 90 ? 17.151 16.360 -14.244 1.00 65.06 90 GLY A O 1
ATOM 722 N N . ASN A 1 91 ? 19.030 15.316 -14.920 1.00 64.38 91 ASN A N 1
ATOM 723 C CA . ASN A 1 91 ? 18.352 14.252 -15.645 1.00 64.38 91 ASN A CA 1
ATOM 724 C C . ASN A 1 91 ? 18.062 13.104 -14.667 1.00 64.38 91 ASN A C 1
ATOM 726 O O . ASN A 1 91 ? 18.974 12.382 -14.276 1.00 64.38 91 ASN A O 1
ATOM 730 N N . ASN A 1 92 ? 16.797 12.929 -14.275 1.00 70.00 92 ASN A N 1
ATOM 731 C CA . ASN A 1 92 ? 16.361 11.964 -13.246 1.00 70.00 92 ASN A CA 1
ATOM 732 C C . ASN A 1 92 ? 16.747 10.496 -13.544 1.00 70.00 92 ASN A C 1
ATOM 734 O O . ASN A 1 92 ? 16.621 9.629 -12.684 1.00 70.00 92 ASN A O 1
ATOM 738 N N . LEU A 1 93 ? 17.202 10.208 -14.765 1.00 71.62 93 LEU A N 1
ATOM 739 C CA . LEU A 1 93 ? 17.672 8.898 -15.211 1.00 71.62 93 LEU A CA 1
ATOM 740 C C . LEU A 1 93 ? 19.143 8.614 -14.878 1.00 71.62 93 LEU A C 1
ATOM 742 O O . LEU A 1 93 ? 19.610 7.525 -15.179 1.00 71.62 93 LEU A O 1
ATOM 746 N N . GLU A 1 94 ? 19.882 9.550 -14.279 1.00 82.62 94 GLU A N 1
ATOM 747 C CA . GLU A 1 94 ? 21.283 9.330 -13.882 1.00 82.62 94 GLU A CA 1
ATOM 748 C C . GLU A 1 94 ? 21.423 8.646 -12.510 1.00 82.62 94 GLU A C 1
ATOM 750 O O . GLU A 1 94 ? 22.506 8.175 -12.158 1.00 82.62 94 GLU A O 1
ATOM 755 N N . HIS A 1 95 ? 20.331 8.538 -11.746 1.00 88.06 95 HIS A N 1
ATOM 756 C CA . HIS A 1 95 ? 20.338 7.846 -10.460 1.00 88.06 95 HIS A CA 1
ATOM 757 C C . HIS A 1 95 ? 20.572 6.330 -10.651 1.00 88.06 95 HIS A C 1
ATOM 759 O O . HIS A 1 95 ? 19.878 5.718 -11.470 1.00 88.06 95 HIS A O 1
ATOM 765 N N . PRO A 1 96 ? 21.478 5.677 -9.889 1.00 90.31 96 PRO A N 1
ATOM 766 C CA . PRO A 1 96 ? 21.834 4.267 -10.090 1.00 90.31 96 PRO A CA 1
ATOM 767 C C . PRO A 1 96 ? 20.637 3.307 -10.116 1.00 90.31 96 PRO A C 1
ATOM 769 O O . PRO A 1 96 ? 20.550 2.462 -11.009 1.00 90.31 96 PRO A O 1
ATOM 772 N N . ASP A 1 97 ? 19.683 3.478 -9.197 1.00 91.25 97 ASP A N 1
ATOM 773 C CA . ASP A 1 97 ? 18.48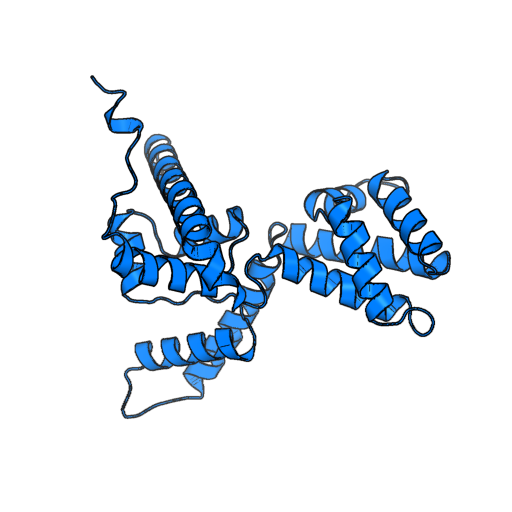0 2.634 -9.135 1.00 91.25 97 ASP A CA 1
ATOM 774 C C . ASP A 1 97 ? 17.588 2.816 -10.372 1.00 91.25 97 ASP A C 1
ATOM 776 O O . ASP A 1 97 ? 17.000 1.855 -10.868 1.00 91.25 97 ASP A O 1
ATOM 780 N N . MET A 1 98 ? 17.530 4.036 -10.919 1.00 92.88 98 MET A N 1
ATOM 781 C CA . MET A 1 98 ? 16.745 4.357 -12.115 1.00 92.88 98 MET A CA 1
ATOM 782 C C . MET A 1 98 ? 17.390 3.752 -13.364 1.00 92.88 98 MET A C 1
ATOM 784 O O . MET A 1 98 ? 16.695 3.137 -14.173 1.00 92.88 98 MET A O 1
ATOM 788 N N . ILE A 1 99 ? 18.721 3.848 -13.484 1.00 93.62 99 ILE A N 1
ATOM 789 C CA . ILE A 1 99 ? 19.498 3.208 -14.559 1.00 93.62 99 ILE A CA 1
ATOM 790 C C . ILE A 1 99 ? 19.291 1.693 -14.530 1.00 93.62 99 ILE A C 1
ATOM 792 O O . ILE A 1 99 ? 19.037 1.071 -15.568 1.00 93.62 99 ILE A O 1
ATOM 796 N N . LEU A 1 100 ? 19.401 1.086 -13.345 1.00 95.62 100 LEU A N 1
ATOM 797 C CA . LEU A 1 100 ? 19.264 -0.355 -13.185 1.00 95.62 100 LEU A CA 1
ATOM 798 C C . LEU A 1 100 ? 17.838 -0.815 -13.506 1.00 95.62 100 LEU A C 1
ATOM 800 O O . LEU A 1 100 ? 17.672 -1.769 -14.264 1.00 95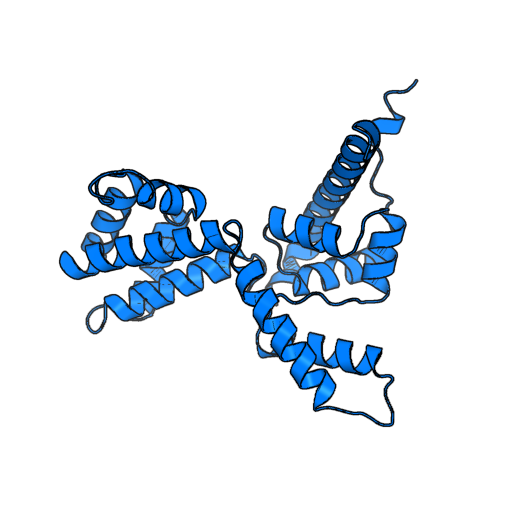.62 100 LEU A O 1
ATOM 804 N N . MET A 1 101 ? 16.818 -0.116 -13.004 1.00 96.88 101 MET A N 1
ATOM 805 C CA . MET A 1 101 ? 15.418 -0.410 -13.312 1.00 96.88 101 MET A CA 1
ATOM 806 C C . MET A 1 101 ? 15.144 -0.341 -14.818 1.00 96.88 101 MET A C 1
ATOM 808 O O . MET A 1 101 ? 14.617 -1.300 -15.378 1.00 96.88 101 MET A O 1
ATOM 812 N N . HIS A 1 102 ? 15.545 0.747 -15.480 1.00 96.06 102 HIS A N 1
ATOM 813 C CA . HIS A 1 102 ? 15.400 0.917 -16.927 1.00 96.06 102 HIS A CA 1
ATOM 814 C C . HIS A 1 102 ? 16.062 -0.242 -17.694 1.00 96.06 102 HIS A C 1
ATOM 816 O O . HIS A 1 102 ? 15.410 -0.918 -18.491 1.00 96.06 102 HIS A O 1
ATOM 822 N N . THR A 1 103 ? 17.314 -0.565 -17.354 1.00 96.56 103 THR A N 1
ATOM 823 C CA . THR A 1 103 ? 18.073 -1.665 -17.976 1.00 96.56 103 THR A CA 1
ATOM 824 C C . THR A 1 103 ? 17.391 -3.026 -17.793 1.00 96.56 103 THR A C 1
ATOM 826 O O . THR A 1 103 ? 17.383 -3.858 -18.704 1.00 96.56 103 THR A O 1
ATOM 829 N N . LEU A 1 104 ? 16.835 -3.296 -16.610 1.00 97.62 104 LEU A N 1
ATOM 830 C CA . LEU A 1 104 ? 16.135 -4.550 -16.332 1.00 97.62 104 LEU A CA 1
ATOM 831 C C . LEU A 1 104 ? 14.836 -4.650 -17.127 1.00 97.62 104 LEU A C 1
ATOM 833 O O . LEU A 1 104 ? 14.573 -5.692 -17.725 1.00 97.62 104 LEU A O 1
ATOM 837 N N . LEU A 1 105 ? 14.056 -3.571 -17.186 1.00 98.12 105 LEU A N 1
ATOM 838 C CA . LEU A 1 105 ? 12.809 -3.532 -17.945 1.00 98.12 105 LEU A CA 1
ATOM 839 C C . LEU A 1 105 ? 13.046 -3.781 -19.442 1.00 98.12 105 LEU A C 1
ATOM 841 O O . LEU A 1 105 ? 12.318 -4.581 -20.041 1.00 98.12 105 LEU A O 1
ATOM 845 N N . GLU A 1 106 ? 14.097 -3.197 -20.030 1.00 97.50 106 GLU A N 1
ATOM 846 C CA . GLU A 1 106 ? 14.504 -3.501 -21.411 1.00 97.50 106 GLU A CA 1
ATOM 847 C C . GLU A 1 106 ? 14.850 -4.981 -21.598 1.00 97.50 106 GLU A C 1
ATOM 849 O O . GLU A 1 106 ? 14.339 -5.648 -22.500 1.00 97.50 106 GLU A O 1
ATOM 854 N N . ARG A 1 107 ? 15.680 -5.539 -20.706 1.00 96.75 107 ARG A N 1
ATOM 855 C CA . ARG A 1 107 ? 16.069 -6.961 -20.756 1.00 96.75 107 ARG A CA 1
ATOM 856 C C . ARG A 1 107 ? 14.883 -7.903 -20.606 1.00 96.75 107 ARG A C 1
ATOM 858 O O . ARG A 1 107 ? 14.912 -9.018 -21.123 1.00 96.75 107 ARG A O 1
ATOM 865 N N . MET A 1 108 ? 13.842 -7.460 -19.913 1.00 96.31 108 MET A N 1
ATOM 866 C CA . MET A 1 108 ? 12.595 -8.196 -19.750 1.00 96.31 108 MET A CA 1
ATOM 867 C C . MET A 1 108 ? 11.612 -7.997 -20.914 1.00 96.31 108 MET A C 1
ATOM 869 O O . MET A 1 108 ? 10.536 -8.600 -20.921 1.00 96.31 108 MET A O 1
ATOM 873 N N . GLY A 1 109 ? 11.996 -7.227 -21.933 1.00 95.94 109 GLY A N 1
ATOM 874 C CA . GLY A 1 109 ? 11.307 -7.143 -23.216 1.00 95.94 109 GLY A CA 1
ATOM 875 C C . GLY A 1 109 ? 10.506 -5.865 -23.440 1.00 95.94 109 GLY A C 1
ATOM 876 O O . GLY A 1 109 ? 9.738 -5.827 -24.401 1.00 95.94 109 GLY A O 1
ATOM 877 N N . MET A 1 110 ? 10.649 -4.843 -22.589 1.00 98.00 110 MET A N 1
ATOM 878 C CA . MET A 1 110 ? 10.184 -3.496 -22.935 1.00 98.00 110 MET A CA 1
ATOM 879 C C . MET A 1 110 ? 11.108 -2.872 -23.985 1.00 98.00 110 MET A C 1
ATOM 881 O O . MET A 1 110 ? 12.304 -3.147 -24.025 1.00 98.00 110 MET A O 1
ATOM 885 N N . THR A 1 111 ? 10.554 -2.021 -24.844 1.00 97.75 111 THR A N 1
ATOM 886 C CA . THR A 1 111 ? 11.375 -1.158 -25.708 1.00 97.75 111 THR A CA 1
ATOM 887 C C . THR A 1 111 ? 12.093 -0.077 -24.883 1.00 97.75 111 THR A C 1
ATOM 889 O O . THR A 1 111 ? 11.677 0.191 -23.748 1.00 97.75 111 THR A O 1
ATOM 892 N N . PRO A 1 112 ? 13.135 0.578 -25.430 1.00 95.94 112 PRO A N 1
ATOM 893 C CA . PRO A 1 112 ? 13.823 1.661 -24.729 1.00 95.94 112 PRO A CA 1
ATOM 894 C C . PRO A 1 112 ? 12.886 2.774 -24.253 1.00 95.94 112 PRO A C 1
ATOM 896 O O . PRO A 1 112 ? 12.880 3.107 -23.072 1.00 95.94 112 PRO A O 1
ATOM 899 N N . ASP A 1 113 ? 11.988 3.240 -25.121 1.00 96.38 113 ASP A N 1
ATOM 900 C CA . ASP A 1 113 ? 11.013 4.275 -24.765 1.00 9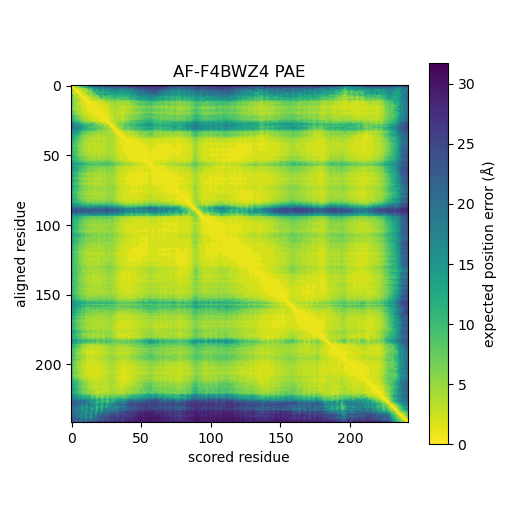6.38 113 ASP A CA 1
ATOM 901 C C . ASP A 1 113 ? 10.053 3.798 -23.659 1.00 96.38 113 ASP A C 1
ATOM 903 O O . ASP A 1 113 ? 9.847 4.493 -22.669 1.00 96.38 113 ASP A O 1
ATOM 907 N N . GLN A 1 114 ? 9.519 2.573 -23.766 1.00 97.75 114 GLN A N 1
ATOM 908 C CA . GLN A 1 114 ? 8.613 2.014 -22.750 1.00 97.75 114 GLN A CA 1
ATOM 909 C C . GLN A 1 114 ? 9.283 1.859 -21.387 1.00 97.75 114 GLN A C 1
ATOM 911 O O . GLN A 1 114 ? 8.667 2.140 -20.362 1.00 97.75 114 GLN A O 1
ATOM 916 N N . SER A 1 115 ? 10.520 1.370 -21.363 1.00 97.56 115 SER A N 1
ATOM 917 C CA . SER A 1 115 ? 11.257 1.181 -20.116 1.00 97.56 115 SER A CA 1
ATOM 918 C C . SER A 1 115 ? 11.601 2.523 -19.471 1.00 97.56 115 SER A C 1
ATOM 920 O O . SER A 1 115 ? 11.427 2.666 -18.264 1.00 97.56 115 SER A O 1
ATOM 922 N N . GLN A 1 116 ? 12.004 3.524 -20.259 1.00 95.88 116 GLN A N 1
ATOM 923 C CA . GLN A 1 116 ? 12.230 4.883 -19.775 1.00 95.88 116 GLN A CA 1
ATOM 924 C C . GLN A 1 116 ? 10.942 5.490 -19.195 1.00 95.88 116 GLN A C 1
ATOM 926 O O . GLN A 1 116 ? 10.950 5.981 -18.062 1.00 95.88 116 GLN A O 1
ATOM 931 N N . ASP A 1 117 ? 9.831 5.412 -19.930 1.00 96.62 117 ASP A N 1
ATOM 932 C CA . ASP A 1 117 ? 8.527 5.910 -19.484 1.00 96.62 117 ASP A CA 1
ATOM 933 C C . ASP A 1 117 ? 8.060 5.201 -18.211 1.00 96.62 117 ASP A C 1
ATOM 935 O O . ASP A 1 117 ? 7.582 5.845 -17.275 1.00 96.62 117 ASP A O 1
ATOM 939 N N . ALA A 1 118 ? 8.231 3.880 -18.137 1.00 98.00 118 ALA A N 1
ATOM 940 C CA . ALA A 1 118 ? 7.899 3.085 -16.964 1.00 98.00 118 ALA A CA 1
ATOM 941 C C . ALA A 1 118 ? 8.707 3.508 -15.736 1.00 98.00 118 ALA A C 1
ATOM 943 O O . ALA A 1 118 ? 8.117 3.798 -14.695 1.00 98.00 118 ALA A O 1
ATOM 944 N N . THR A 1 119 ? 10.034 3.594 -15.859 1.00 97.25 119 THR A N 1
ATOM 945 C CA . THR A 1 119 ? 10.923 4.011 -14.769 1.00 97.25 119 THR A CA 1
ATOM 946 C C . THR A 1 119 ? 10.546 5.402 -14.256 1.00 97.25 119 THR A C 1
ATOM 948 O O . THR A 1 119 ? 10.357 5.586 -13.052 1.00 97.25 119 THR A O 1
ATOM 951 N N . LEU A 1 120 ? 10.348 6.375 -15.152 1.00 95.50 120 LEU A N 1
ATOM 952 C CA . LEU A 1 120 ? 9.945 7.730 -14.767 1.00 95.50 120 LEU A CA 1
ATOM 953 C C . LEU A 1 120 ? 8.553 7.762 -14.127 1.00 95.50 120 LEU A C 1
ATOM 955 O O . LEU A 1 120 ? 8.363 8.441 -13.120 1.00 95.50 120 LEU A O 1
ATOM 959 N N . THR A 1 121 ? 7.588 7.019 -14.669 1.00 97.00 121 THR A N 1
ATOM 960 C CA . THR A 1 121 ? 6.213 6.984 -14.149 1.00 97.00 121 THR A CA 1
ATOM 961 C C . THR A 1 121 ? 6.153 6.354 -12.757 1.00 97.00 121 THR A C 1
ATOM 963 O O . THR A 1 121 ? 5.477 6.876 -11.870 1.00 97.00 121 THR A O 1
ATOM 966 N N . ILE A 1 122 ? 6.888 5.262 -12.528 1.00 97.88 122 ILE A N 1
ATOM 967 C CA . ILE A 1 122 ? 6.991 4.620 -11.210 1.00 97.88 122 ILE A CA 1
ATOM 968 C C . ILE A 1 122 ? 7.619 5.586 -10.200 1.00 97.88 122 ILE A C 1
ATOM 970 O O . ILE A 1 122 ? 7.079 5.773 -9.109 1.00 97.88 122 ILE A O 1
ATOM 974 N N . ALA A 1 123 ? 8.708 6.262 -10.573 1.00 96.12 123 ALA A N 1
ATOM 975 C CA . ALA A 1 123 ? 9.370 7.218 -9.693 1.00 96.12 123 ALA A CA 1
ATOM 976 C C . ALA A 1 123 ? 8.498 8.452 -9.394 1.00 96.12 123 ALA A C 1
ATOM 978 O O . ALA A 1 123 ? 8.468 8.944 -8.265 1.00 96.12 123 ALA A O 1
ATOM 979 N N . GLN A 1 124 ? 7.713 8.921 -10.368 1.00 95.12 124 GLN A N 1
ATOM 980 C CA . GLN A 1 124 ? 6.704 9.962 -10.154 1.00 95.12 124 GLN A CA 1
ATOM 981 C C . GLN A 1 124 ? 5.619 9.514 -9.169 1.00 95.12 124 GLN A C 1
ATOM 983 O O . GLN A 1 124 ? 5.271 10.274 -8.264 1.00 95.12 124 GLN A O 1
ATOM 988 N N . ALA A 1 125 ? 5.104 8.289 -9.302 1.00 96.56 125 ALA A N 1
ATOM 989 C CA . ALA A 1 125 ? 4.119 7.746 -8.369 1.00 96.56 125 ALA A CA 1
ATOM 990 C C . ALA A 1 125 ? 4.689 7.641 -6.942 1.00 96.56 125 ALA A C 1
ATOM 992 O O . ALA A 1 125 ? 4.039 8.075 -5.988 1.00 96.56 125 ALA A O 1
ATOM 993 N N . ALA A 1 126 ? 5.928 7.159 -6.802 1.00 96.75 126 ALA A N 1
ATOM 994 C CA . ALA A 1 126 ? 6.638 7.109 -5.525 1.00 96.75 126 ALA A CA 1
ATOM 995 C C . ALA A 1 126 ? 6.804 8.507 -4.910 1.00 96.75 126 ALA A C 1
ATOM 997 O O . ALA A 1 126 ? 6.506 8.708 -3.733 1.00 96.75 126 ALA A O 1
ATOM 998 N N . ARG A 1 127 ? 7.185 9.506 -5.714 1.00 95.00 127 ARG A N 1
ATOM 999 C CA . ARG A 1 127 ? 7.285 10.901 -5.270 1.00 95.00 127 ARG A CA 1
ATOM 1000 C C . ARG A 1 127 ? 5.948 11.451 -4.767 1.00 95.00 127 ARG A C 1
ATOM 1002 O O . ARG A 1 127 ? 5.916 12.079 -3.714 1.00 95.00 127 ARG A O 1
ATOM 1009 N N . VAL A 1 128 ? 4.842 11.193 -5.469 1.00 94.75 128 VAL A N 1
ATOM 1010 C CA . VAL A 1 128 ? 3.503 11.619 -5.018 1.00 94.75 128 VAL A CA 1
ATOM 1011 C C . VAL A 1 128 ? 3.146 10.981 -3.674 1.00 94.75 128 VAL A C 1
ATOM 1013 O O . VAL A 1 128 ? 2.646 11.672 -2.783 1.00 94.75 128 VAL A O 1
ATOM 1016 N N . LEU A 1 129 ? 3.426 9.685 -3.501 1.00 95.62 129 LEU A N 1
ATOM 1017 C CA . LEU A 1 129 ? 3.223 9.000 -2.223 1.00 95.62 129 LEU A CA 1
ATOM 1018 C C . LEU A 1 129 ? 4.110 9.585 -1.119 1.00 95.62 129 LEU A C 1
ATOM 1020 O O . LEU A 1 129 ? 3.623 9.804 -0.011 1.00 95.62 129 LEU A O 1
ATOM 1024 N N . ALA A 1 130 ? 5.378 9.880 -1.406 1.00 95.44 130 ALA A N 1
ATOM 1025 C CA . ALA A 1 130 ? 6.305 10.495 -0.460 1.00 95.44 130 ALA A CA 1
ATOM 1026 C C . ALA A 1 130 ? 5.824 11.880 0.002 1.00 95.44 130 ALA A C 1
ATOM 1028 O O . ALA A 1 130 ? 5.718 12.118 1.202 1.00 95.44 130 ALA A O 1
ATOM 1029 N N . GLU A 1 131 ? 5.468 12.763 -0.935 1.00 94.88 131 GLU A N 1
ATOM 1030 C CA . GLU A 1 131 ? 5.073 14.148 -0.650 1.00 94.88 131 GLU A CA 1
ATOM 1031 C C . GLU A 1 131 ? 3.723 14.257 0.071 1.00 94.88 131 GLU A C 1
ATOM 1033 O O . GLU A 1 131 ? 3.548 15.122 0.927 1.00 94.88 131 GLU A O 1
ATOM 1038 N N . ARG A 1 132 ? 2.742 13.422 -0.297 1.00 94.00 132 ARG A N 1
ATOM 1039 C CA . ARG A 1 132 ? 1.352 13.572 0.177 1.00 94.00 132 ARG A CA 1
ATOM 1040 C C . ARG A 1 132 ? 0.959 12.589 1.267 1.00 94.00 132 ARG A C 1
ATOM 1042 O O . ARG A 1 132 ? 0.016 12.845 2.010 1.00 94.00 132 ARG A O 1
ATOM 1049 N N . HIS A 1 133 ? 1.649 11.458 1.336 1.00 94.62 133 HIS A N 1
ATOM 1050 C CA . HIS A 1 133 ? 1.253 10.321 2.160 1.00 94.62 133 HIS A CA 1
ATOM 1051 C C . HIS A 1 133 ? 2.437 9.724 2.932 1.00 94.62 133 HIS A C 1
ATOM 1053 O O . HIS A 1 133 ? 2.352 8.587 3.388 1.00 94.62 133 HIS A O 1
ATOM 1059 N N . ASN A 1 134 ? 3.539 10.470 3.092 1.00 93.38 134 ASN A N 1
ATOM 1060 C CA . ASN A 1 134 ? 4.761 10.044 3.790 1.00 93.38 134 ASN A CA 1
ATOM 1061 C C . ASN A 1 134 ? 5.304 8.689 3.306 1.00 93.38 134 ASN A C 1
ATOM 1063 O O . ASN A 1 134 ? 5.830 7.898 4.085 1.00 93.38 134 ASN A O 1
ATOM 1067 N N . GLY A 1 135 ? 5.125 8.400 2.017 1.00 93.44 135 GLY A N 1
ATOM 1068 C CA . GLY A 1 135 ? 5.582 7.170 1.380 1.00 93.44 135 GLY A CA 1
ATOM 1069 C C . GLY A 1 135 ? 4.749 5.934 1.722 1.00 93.44 135 GLY A C 1
ATOM 1070 O O . GLY A 1 135 ? 5.200 4.822 1.485 1.00 93.44 135 GLY A O 1
ATOM 1071 N N . LYS A 1 136 ? 3.545 6.105 2.279 1.00 93.88 136 LYS A N 1
ATOM 1072 C CA . LYS A 1 136 ? 2.677 5.008 2.725 1.00 93.88 136 LYS A CA 1
ATOM 1073 C C . LYS A 1 136 ? 1.410 4.941 1.873 1.00 93.88 136 LYS A C 1
ATOM 1075 O O . LYS A 1 136 ? 0.530 5.799 1.977 1.00 93.88 136 LYS A O 1
ATOM 1080 N N . VAL A 1 137 ? 1.307 3.920 1.018 1.00 94.69 137 VAL A N 1
ATOM 1081 C CA . VAL A 1 137 ? 0.172 3.731 0.089 1.00 94.69 137 VAL A CA 1
ATOM 1082 C C . VAL A 1 137 ? -1.160 3.597 0.827 1.00 94.69 137 VAL A C 1
ATOM 1084 O O . VAL A 1 137 ? -2.171 4.168 0.415 1.00 94.69 137 VAL A O 1
ATOM 1087 N N . GLN A 1 138 ? -1.149 2.933 1.976 1.00 93.75 138 GLN A N 1
ATOM 1088 C CA . GLN A 1 138 ? -2.313 2.746 2.820 1.00 93.75 138 GLN A CA 1
ATOM 1089 C C . GLN A 1 138 ? -2.874 4.060 3.358 1.00 93.75 138 GLN A C 1
ATOM 1091 O O . GLN A 1 138 ? -4.085 4.167 3.496 1.00 93.75 138 GLN A O 1
ATOM 1096 N N . ARG A 1 139 ? -2.055 5.099 3.578 1.00 94.25 139 ARG A N 1
ATOM 1097 C CA . ARG A 1 139 ? -2.558 6.417 4.009 1.00 94.25 139 ARG A CA 1
ATOM 1098 C C . ARG A 1 139 ? -3.402 7.078 2.923 1.00 94.25 139 ARG A C 1
ATOM 1100 O O . ARG A 1 139 ? -4.432 7.673 3.228 1.00 94.25 139 ARG A O 1
ATOM 1107 N N . CYS A 1 140 ? -2.992 6.934 1.662 1.00 94.00 140 CYS A N 1
ATOM 1108 C CA . CYS A 1 140 ? -3.776 7.385 0.513 1.00 94.00 140 CYS A CA 1
ATOM 1109 C C . CYS A 1 140 ? -5.112 6.635 0.440 1.00 94.00 140 CYS A C 1
ATOM 1111 O O . CYS A 1 140 ? -6.178 7.250 0.431 1.00 94.00 140 CYS A O 1
ATOM 1113 N N . LEU A 1 141 ? -5.065 5.300 0.458 1.00 94.88 141 LEU A N 1
ATOM 1114 C CA . LEU A 1 141 ? -6.257 4.457 0.348 1.00 94.88 141 LEU A CA 1
ATOM 1115 C C . LEU A 1 141 ? -7.224 4.655 1.521 1.00 94.88 141 LEU A C 1
ATOM 1117 O O . LEU A 1 141 ? -8.426 4.795 1.306 1.00 94.88 141 LEU A O 1
ATOM 1121 N N . ARG A 1 142 ? -6.708 4.740 2.750 1.00 94.19 142 ARG A N 1
ATOM 1122 C CA . ARG A 1 142 ? -7.482 4.970 3.976 1.00 94.19 142 ARG A CA 1
ATOM 1123 C C . ARG A 1 142 ? -8.264 6.272 3.920 1.00 94.19 142 ARG A C 1
ATOM 1125 O O . ARG A 1 142 ? -9.432 6.283 4.292 1.00 94.19 142 ARG A O 1
ATOM 1132 N N . GLN A 1 143 ? -7.665 7.351 3.410 1.00 93.56 143 GLN A N 1
ATOM 1133 C CA . GLN A 1 143 ? -8.353 8.636 3.267 1.00 93.56 143 GLN A CA 1
ATOM 1134 C C . GLN A 1 143 ? -9.611 8.511 2.391 1.00 93.56 143 GLN A C 1
ATOM 1136 O O . GLN A 1 143 ? -10.655 9.071 2.731 1.00 93.56 143 GLN A O 1
ATOM 1141 N N . TYR A 1 144 ? -9.532 7.772 1.282 1.00 94.31 144 TYR A N 1
ATOM 1142 C CA . TYR A 1 144 ? -10.685 7.535 0.410 1.00 94.31 144 TYR A CA 1
ATOM 1143 C C . TYR A 1 144 ? -11.659 6.511 0.995 1.00 94.31 144 TYR A C 1
ATOM 1145 O O . TYR A 1 144 ? -12.867 6.737 0.957 1.00 94.31 144 TYR A O 1
ATOM 1153 N N . GLY A 1 145 ? -11.162 5.433 1.604 1.00 95.00 145 GLY A N 1
ATOM 1154 C CA . GLY A 1 145 ? -11.994 4.461 2.313 1.00 95.00 145 GLY A CA 1
ATOM 1155 C C . GLY A 1 145 ? -12.834 5.118 3.411 1.00 95.00 145 GLY A C 1
ATOM 1156 O O . GLY A 1 145 ? -14.025 4.841 3.528 1.00 95.00 145 GLY A O 1
ATOM 1157 N N . GLN A 1 146 ? -12.258 6.074 4.145 1.00 94.44 146 GLN A N 1
ATOM 1158 C CA . GLN A 1 146 ? -12.963 6.824 5.179 1.00 94.44 146 GLN A CA 1
ATOM 1159 C C . GLN A 1 146 ? -14.070 7.725 4.610 1.00 94.44 146 GLN A C 1
ATOM 1161 O O . GLN A 1 146 ? -15.140 7.840 5.212 1.00 94.44 146 GLN A O 1
ATOM 1166 N N . GLN A 1 147 ? -13.844 8.344 3.446 1.00 95.81 147 GLN A N 1
ATOM 1167 C CA . GLN A 1 147 ? -14.872 9.127 2.749 1.00 95.81 147 GLN A CA 1
ATOM 1168 C C . GLN A 1 147 ? -16.025 8.238 2.277 1.00 95.81 147 GLN A C 1
ATOM 1170 O O . GLN A 1 147 ? -17.186 8.588 2.486 1.00 95.81 147 GLN A O 1
ATOM 1175 N N . ILE A 1 148 ? -15.712 7.070 1.705 1.00 96.12 148 ILE A N 1
ATOM 1176 C CA . ILE A 1 148 ? -16.717 6.084 1.294 1.00 96.12 148 ILE A CA 1
ATOM 1177 C C . ILE A 1 148 ? -17.522 5.623 2.511 1.00 96.12 148 ILE A C 1
ATOM 1179 O O . ILE A 1 148 ? -18.747 5.635 2.461 1.00 96.12 148 ILE A O 1
ATOM 1183 N N . LEU A 1 149 ? -16.868 5.289 3.627 1.00 95.25 149 LEU A N 1
ATOM 1184 C CA . LEU A 1 149 ? -17.551 4.866 4.850 1.00 95.25 149 LEU A CA 1
ATOM 1185 C C . LEU A 1 149 ? -18.492 5.948 5.396 1.00 95.25 149 LEU A C 1
ATOM 1187 O O . LEU A 1 149 ? -19.610 5.636 5.805 1.00 95.25 149 LEU A O 1
ATOM 1191 N N . ASN A 1 150 ? -18.062 7.213 5.398 1.00 94.62 150 ASN A N 1
ATOM 1192 C CA . ASN A 1 150 ? -18.905 8.334 5.821 1.00 94.62 150 ASN A CA 1
ATOM 1193 C C . ASN A 1 150 ? -20.142 8.452 4.933 1.00 94.62 150 ASN A C 1
ATOM 1195 O O . ASN A 1 150 ? -21.254 8.477 5.449 1.00 94.62 150 ASN A O 1
ATOM 1199 N N . HIS A 1 151 ? -19.951 8.415 3.615 1.00 95.56 151 HIS A N 1
ATOM 1200 C CA . HIS A 1 151 ? -21.054 8.459 2.667 1.00 95.56 151 HIS A CA 1
ATOM 1201 C C . HIS A 1 151 ? -22.018 7.280 2.853 1.00 95.56 151 HIS A C 1
ATOM 1203 O O . HIS A 1 151 ? -23.224 7.478 2.949 1.00 95.56 151 HIS A O 1
ATOM 1209 N N . LEU A 1 152 ? -21.507 6.052 2.983 1.00 94.50 152 LEU A N 1
ATOM 1210 C CA . LEU A 1 152 ? -22.340 4.873 3.232 1.00 94.50 152 LEU A CA 1
ATOM 1211 C C . LEU A 1 152 ? -23.114 4.986 4.551 1.00 94.50 152 LEU A C 1
ATOM 1213 O O . LEU A 1 152 ? -24.289 4.639 4.585 1.00 94.50 152 LEU A O 1
ATOM 1217 N N . SER A 1 153 ? -22.495 5.513 5.610 1.00 93.00 153 SER A N 1
ATOM 1218 C CA . SER A 1 153 ? -23.152 5.700 6.915 1.00 93.00 153 SER A CA 1
ATOM 1219 C C . SER A 1 153 ? -24.313 6.703 6.855 1.00 93.00 153 SER A C 1
ATOM 1221 O O . SER A 1 153 ? -25.236 6.619 7.655 1.00 93.00 153 SER A O 1
ATOM 1223 N N . GLU A 1 154 ? -24.280 7.651 5.915 1.00 93.19 154 GLU A N 1
ATOM 1224 C CA . GLU A 1 154 ? -25.379 8.596 5.677 1.00 93.19 154 GLU A CA 1
ATOM 1225 C C . GLU A 1 154 ? -26.500 7.989 4.819 1.00 93.19 154 GLU A C 1
ATOM 1227 O O . GLU A 1 154 ? -27.658 8.379 4.953 1.00 93.19 154 GLU A O 1
ATOM 1232 N N . GLN A 1 155 ? -26.165 7.056 3.920 1.00 94.12 155 GLN A N 1
ATOM 1233 C CA . GLN A 1 155 ? -27.127 6.432 3.004 1.00 94.12 155 GLN A CA 1
ATOM 1234 C C . GLN A 1 155 ? -27.840 5.220 3.616 1.00 94.12 155 GLN A C 1
ATOM 1236 O O . GLN A 1 155 ? -29.004 4.963 3.308 1.00 94.12 155 GLN A O 1
ATOM 1241 N N . PHE A 1 156 ? -27.152 4.461 4.466 1.00 91.19 156 PHE A N 1
ATOM 1242 C CA . PHE A 1 156 ? -27.687 3.264 5.101 1.00 91.19 156 PHE A CA 1
ATOM 1243 C C . PHE A 1 156 ? -28.119 3.565 6.537 1.00 91.19 156 PHE A C 1
ATOM 1245 O O . PHE A 1 156 ? -27.290 3.806 7.410 1.00 91.19 156 PHE A O 1
ATOM 1252 N N . SER A 1 157 ? -29.427 3.488 6.790 1.00 87.62 157 SER A N 1
ATOM 1253 C CA . SER A 1 157 ? -30.005 3.509 8.136 1.00 87.62 157 SER A CA 1
ATOM 1254 C C . SER A 1 157 ? -30.662 2.165 8.429 1.00 87.62 157 SER A C 1
ATOM 1256 O O . SER A 1 157 ? -31.384 1.626 7.587 1.00 87.62 157 SER A O 1
ATOM 1258 N N . PHE A 1 158 ? -30.417 1.621 9.620 1.00 93.06 158 PHE A N 1
ATOM 1259 C CA . PHE A 1 158 ? -30.946 0.328 10.040 1.00 93.06 158 PHE A CA 1
ATOM 1260 C C . PHE A 1 158 ? -31.725 0.481 11.344 1.00 93.06 158 PHE A C 1
ATOM 1262 O O . PHE A 1 158 ? -31.141 0.687 12.401 1.00 93.06 158 PHE A O 1
ATOM 1269 N N . ASP A 1 159 ? -33.042 0.285 11.301 1.00 93.81 159 ASP A N 1
ATOM 1270 C CA . ASP A 1 159 ? -33.916 0.494 12.470 1.00 93.81 159 ASP A CA 1
ATOM 1271 C C . ASP A 1 159 ? -33.596 -0.416 13.670 1.00 93.81 159 ASP A C 1
ATOM 1273 O O . ASP A 1 159 ? -34.010 -0.149 14.796 1.00 93.81 159 ASP A O 1
ATOM 1277 N N . ARG A 1 160 ? -32.898 -1.533 13.432 1.00 96.06 160 ARG A N 1
ATOM 1278 C CA . ARG A 1 160 ? -32.599 -2.558 14.446 1.00 96.06 160 ARG A CA 1
ATOM 1279 C C . ARG A 1 160 ? -31.161 -2.534 14.952 1.00 96.06 160 ARG A C 1
ATOM 1281 O O . ARG A 1 160 ? -30.841 -3.325 15.835 1.00 96.06 160 ARG A O 1
ATOM 1288 N N . ILE A 1 161 ? -30.300 -1.694 14.382 1.00 93.62 161 ILE A N 1
ATOM 1289 C CA . ILE A 1 161 ? -28.872 -1.665 14.703 1.00 93.62 161 ILE A CA 1
ATOM 1290 C C . ILE A 1 161 ? -28.492 -0.220 15.047 1.00 93.62 161 ILE A C 1
ATOM 1292 O O . ILE A 1 161 ? -28.735 0.670 14.233 1.00 93.62 161 ILE A O 1
ATOM 1296 N N . PRO A 1 162 ? -27.904 0.035 16.231 1.00 92.50 162 PRO A N 1
ATOM 1297 C CA . PRO A 1 162 ? -27.369 1.348 16.579 1.00 92.50 162 PRO A CA 1
ATOM 1298 C C . PRO A 1 162 ? -26.398 1.885 15.517 1.00 92.50 162 PRO A C 1
ATOM 1300 O O . PRO A 1 162 ? -25.695 1.121 14.856 1.00 92.50 162 PRO A O 1
ATOM 1303 N N . SER A 1 163 ? -26.345 3.206 15.340 1.00 89.50 163 SER A N 1
ATOM 1304 C CA . SER A 1 163 ? -25.590 3.838 14.246 1.00 89.50 163 SER A CA 1
ATOM 1305 C C . SER A 1 163 ? -24.085 3.547 14.274 1.00 89.50 163 SER A C 1
ATOM 1307 O O . SER A 1 163 ? -23.459 3.437 13.223 1.00 89.50 163 SER A O 1
ATOM 1309 N N . ASP A 1 164 ? -23.498 3.415 15.462 1.00 88.56 164 ASP A N 1
ATOM 1310 C CA . ASP A 1 164 ? -22.098 3.030 15.667 1.00 88.56 164 ASP A CA 1
ATOM 1311 C C . ASP A 1 164 ? -21.832 1.595 15.185 1.00 88.56 164 ASP A C 1
ATOM 1313 O O . ASP A 1 164 ? -20.889 1.362 14.431 1.00 88.56 164 ASP A O 1
ATOM 1317 N N . GLN A 1 165 ? -22.721 0.657 15.521 1.00 90.81 165 GLN A N 1
ATOM 1318 C CA . GLN A 1 165 ? -22.640 -0.740 15.085 1.00 90.81 165 GLN A CA 1
ATOM 1319 C C . GLN A 1 165 ? -22.895 -0.891 13.580 1.00 90.81 165 GLN A C 1
ATOM 1321 O O . GLN A 1 165 ? -22.230 -1.671 12.902 1.00 90.81 165 GLN A O 1
ATOM 1326 N N . ALA A 1 166 ? -23.824 -0.107 13.027 1.00 92.75 166 ALA A N 1
ATOM 1327 C CA . ALA A 1 166 ? -24.064 -0.053 11.589 1.00 92.75 166 ALA A CA 1
ATOM 1328 C C . ALA A 1 166 ? -22.826 0.444 10.831 1.00 92.75 166 ALA A C 1
ATOM 1330 O O . ALA A 1 166 ? -22.428 -0.147 9.827 1.00 92.75 166 ALA A O 1
ATOM 1331 N N . ARG A 1 167 ? -22.184 1.505 11.333 1.00 92.88 167 ARG A N 1
ATOM 1332 C CA . ARG A 1 167 ? -20.942 2.032 10.763 1.00 92.88 167 ARG A CA 1
ATOM 1333 C C . ARG A 1 167 ? -19.814 1.004 10.819 1.00 92.88 167 ARG A C 1
ATOM 1335 O O . ARG A 1 167 ? -19.116 0.837 9.823 1.00 92.88 167 ARG A O 1
ATOM 1342 N N . LEU A 1 168 ? -19.657 0.305 11.940 1.00 91.56 168 LEU A N 1
ATOM 1343 C CA . LEU A 1 168 ? -18.664 -0.758 12.089 1.00 91.56 168 LEU A CA 1
ATOM 1344 C C . LEU A 1 168 ? -18.904 -1.896 11.084 1.00 91.56 168 LEU A C 1
ATOM 1346 O O . LEU A 1 168 ? -17.986 -2.286 10.368 1.00 91.56 168 LEU A O 1
ATOM 1350 N N . ALA A 1 169 ? -20.153 -2.345 10.930 1.00 92.81 169 ALA A N 1
ATOM 1351 C CA . ALA A 1 169 ? -20.520 -3.362 9.943 1.00 92.81 169 ALA A CA 1
ATOM 1352 C C . ALA A 1 169 ? -20.226 -2.922 8.494 1.00 92.81 169 ALA A C 1
ATOM 1354 O O . ALA A 1 169 ? -19.743 -3.717 7.686 1.00 92.81 169 ALA A O 1
ATOM 1355 N N . LEU A 1 170 ? -20.476 -1.652 8.156 1.00 95.06 170 LEU A N 1
ATOM 1356 C CA . LEU A 1 170 ? -20.126 -1.090 6.846 1.00 95.06 170 LEU A CA 1
ATOM 1357 C C . LEU A 1 170 ? -18.607 -1.016 6.637 1.00 95.06 170 LEU A C 1
ATOM 1359 O O . LEU A 1 170 ? -18.133 -1.266 5.529 1.00 95.06 170 LEU A O 1
ATOM 1363 N N . ALA A 1 171 ? -17.841 -0.702 7.683 1.00 93.25 171 ALA A N 1
ATOM 1364 C CA . ALA A 1 171 ? -16.384 -0.687 7.624 1.00 93.25 171 ALA A CA 1
ATOM 1365 C C . ALA A 1 171 ? -15.822 -2.101 7.384 1.00 93.25 171 ALA A C 1
ATOM 1367 O O . ALA A 1 171 ? -15.048 -2.303 6.448 1.00 93.25 171 ALA A O 1
ATOM 1368 N N . HIS A 1 172 ? -16.311 -3.097 8.126 1.00 92.12 172 HIS A N 1
ATOM 1369 C CA . HIS A 1 172 ? -16.028 -4.518 7.880 1.00 92.12 172 HIS A CA 1
ATOM 1370 C C . HIS A 1 172 ? -16.350 -4.934 6.447 1.00 92.12 172 HIS A C 1
ATOM 1372 O O . HIS A 1 172 ? -15.556 -5.588 5.772 1.00 92.12 172 HIS A O 1
ATOM 1378 N N . TRP A 1 173 ? -17.515 -4.528 5.941 1.00 94.00 173 TRP A N 1
ATOM 1379 C CA . TRP A 1 173 ? -17.915 -4.840 4.574 1.00 94.00 173 TRP A CA 1
ATOM 1380 C C . TRP A 1 173 ? -16.956 -4.244 3.531 1.00 94.00 173 TRP A C 1
ATOM 1382 O O . TRP A 1 173 ? -16.611 -4.930 2.565 1.00 94.00 173 TRP A O 1
ATOM 1392 N N . LEU A 1 174 ? -16.475 -3.010 3.732 1.00 94.50 174 LEU A N 1
ATOM 1393 C CA . LEU A 1 174 ? -15.472 -2.381 2.866 1.00 94.50 174 LEU A CA 1
ATOM 1394 C C . LEU A 1 174 ? -14.115 -3.091 2.936 1.00 94.50 174 LEU A C 1
ATOM 1396 O O . LEU A 1 174 ? -13.512 -3.341 1.886 1.00 94.50 174 LEU A O 1
ATOM 1400 N N . GLN A 1 175 ? -13.644 -3.449 4.133 1.00 91.69 175 GLN A N 1
ATOM 1401 C CA . GLN A 1 175 ? -12.421 -4.238 4.294 1.00 91.69 175 GLN A CA 1
ATOM 1402 C C . GLN A 1 175 ? -12.530 -5.586 3.562 1.00 91.69 175 GLN A C 1
ATOM 1404 O O . GLN A 1 175 ? -11.627 -5.956 2.818 1.00 91.69 175 GLN A O 1
ATOM 1409 N N . ASN A 1 176 ? -13.659 -6.283 3.671 1.00 89.69 176 ASN A N 1
ATOM 1410 C CA . ASN A 1 176 ? -13.825 -7.603 3.060 1.00 89.69 176 ASN A CA 1
ATOM 1411 C C . ASN A 1 176 ? -14.047 -7.552 1.542 1.00 89.69 176 ASN A C 1
ATOM 1413 O O . ASN A 1 176 ? -13.523 -8.387 0.810 1.00 89.69 176 ASN A O 1
ATOM 1417 N N . THR A 1 177 ? -14.808 -6.573 1.051 1.00 92.44 177 THR A N 1
ATOM 1418 C CA . THR A 1 177 ? -15.198 -6.507 -0.371 1.00 92.44 177 THR A CA 1
ATOM 1419 C C . THR A 1 177 ? -14.148 -5.816 -1.234 1.00 92.44 177 THR A C 1
ATOM 1421 O O . THR A 1 177 ? -14.003 -6.133 -2.411 1.00 92.44 177 THR A O 1
ATOM 1424 N N . THR A 1 178 ? -13.439 -4.839 -0.668 1.00 91.69 178 THR A N 1
ATOM 1425 C CA . THR A 1 178 ? -12.519 -3.969 -1.421 1.00 91.69 178 THR A CA 1
ATOM 1426 C C . THR A 1 178 ? -11.109 -3.933 -0.841 1.00 91.69 178 THR A C 1
ATOM 1428 O O . THR A 1 178 ? -10.253 -3.216 -1.357 1.00 91.69 178 THR A O 1
ATOM 1431 N N . ASN A 1 179 ? -10.858 -4.682 0.239 1.00 91.06 179 ASN A N 1
ATOM 1432 C CA . ASN A 1 179 ? -9.601 -4.655 0.982 1.00 91.06 179 ASN A CA 1
ATOM 1433 C C . ASN A 1 179 ? -9.181 -3.236 1.361 1.00 91.06 179 ASN A C 1
ATOM 1435 O O . ASN A 1 179 ? -8.000 -2.918 1.289 1.00 91.06 179 ASN A O 1
ATOM 1439 N N . MET A 1 180 ? -10.115 -2.359 1.724 1.00 92.31 180 MET A N 1
ATOM 1440 C CA . MET A 1 180 ? -9.761 -0.995 2.116 1.00 92.31 180 MET A CA 1
ATOM 1441 C C . MET A 1 180 ? -9.037 -0.993 3.471 1.00 92.31 180 MET A C 1
ATOM 1443 O O . MET A 1 180 ? -9.558 -1.586 4.409 1.00 92.31 180 MET A O 1
ATOM 1447 N N . PRO A 1 181 ? -7.878 -0.319 3.614 1.00 91.81 181 PRO A N 1
ATOM 1448 C CA . PRO A 1 181 ? -7.128 -0.256 4.870 1.00 91.81 181 PRO A CA 1
ATOM 1449 C C . PRO A 1 181 ? -7.711 0.820 5.800 1.00 91.81 181 PRO A C 1
ATOM 1451 O O . PRO A 1 181 ? -7.053 1.809 6.134 1.00 91.81 181 PRO A O 1
ATOM 1454 N N . ILE A 1 182 ? -8.983 0.659 6.155 1.00 91.38 182 ILE A N 1
ATOM 1455 C CA . ILE A 1 182 ? -9.695 1.525 7.099 1.00 91.38 182 ILE A CA 1
ATOM 1456 C C . ILE A 1 182 ? -9.645 0.930 8.498 1.00 91.38 182 ILE A C 1
ATOM 1458 O O . ILE A 1 182 ? -9.620 -0.283 8.656 1.00 91.38 182 ILE A O 1
ATOM 1462 N N . GLU A 1 183 ? -9.614 1.803 9.491 1.00 84.88 183 GLU A N 1
ATOM 1463 C CA . GLU A 1 183 ? -9.605 1.446 10.904 1.00 84.88 183 GLU A CA 1
ATOM 1464 C C . GLU A 1 183 ? -10.979 0.920 11.334 1.00 84.88 183 GLU A C 1
ATOM 1466 O O . GLU A 1 183 ? -12.007 1.544 11.039 1.00 84.88 183 GLU A O 1
ATOM 1471 N N . LEU A 1 184 ? -10.998 -0.209 12.041 1.00 80.44 184 LEU A N 1
ATOM 1472 C CA . LEU A 1 184 ? -12.172 -0.652 12.776 1.00 80.44 184 LEU A CA 1
ATOM 1473 C C . LEU A 1 184 ? -12.016 -0.201 14.224 1.00 80.44 184 LEU A C 1
ATOM 1475 O O . LEU A 1 184 ? -11.127 -0.638 14.948 1.00 80.44 184 LEU A O 1
ATOM 1479 N N . ALA A 1 185 ? -12.899 0.686 14.672 1.00 79.44 185 ALA A N 1
ATOM 1480 C CA . ALA A 1 185 ? -12.977 1.081 16.075 1.00 79.44 185 ALA A CA 1
ATOM 1481 C C . ALA A 1 185 ? -13.684 -0.013 16.904 1.00 79.44 185 ALA A C 1
ATOM 1483 O O . ALA A 1 185 ? -14.674 0.257 17.585 1.00 79.44 185 ALA A O 1
ATOM 1484 N N . GLU A 1 186 ? -13.213 -1.258 16.788 1.00 84.81 186 GLU A N 1
ATOM 1485 C CA . GLU A 1 186 ? -13.737 -2.406 17.526 1.00 84.81 186 GLU A CA 1
ATOM 1486 C C . GLU A 1 186 ? -13.564 -2.197 19.035 1.00 84.81 186 GLU A C 1
ATOM 1488 O O . GLU A 1 186 ? -12.510 -1.710 19.464 1.00 84.81 186 GLU A O 1
ATOM 1493 N N . PRO A 1 187 ? -14.542 -2.598 19.870 1.00 86.19 187 PRO A N 1
ATOM 1494 C CA . PRO A 1 187 ? -14.420 -2.496 21.321 1.00 86.19 187 PRO A CA 1
ATOM 1495 C C . PRO A 1 187 ? -13.135 -3.133 21.866 1.00 86.19 187 PRO A C 1
ATOM 1497 O O . PRO A 1 187 ? -12.477 -2.528 22.711 1.00 86.19 187 PRO A O 1
ATOM 1500 N N . ASP A 1 188 ? -12.736 -4.289 21.330 1.00 86.25 188 ASP A N 1
ATOM 1501 C CA . ASP A 1 188 ? -11.527 -5.011 21.745 1.00 86.25 188 ASP A CA 1
ATOM 1502 C C . ASP A 1 188 ? -10.240 -4.251 21.389 1.00 86.25 188 ASP A C 1
ATOM 1504 O O . ASP A 1 188 ? -9.289 -4.211 22.173 1.00 86.25 188 ASP A O 1
ATOM 1508 N N . VAL A 1 189 ? -10.211 -3.589 20.228 1.00 87.19 189 VAL A N 1
ATOM 1509 C CA . VAL A 1 189 ? -9.073 -2.769 19.788 1.00 87.19 189 VAL A CA 1
ATOM 1510 C C . VAL A 1 189 ? -8.985 -1.495 20.623 1.00 87.19 189 VAL A C 1
ATOM 1512 O O . VAL A 1 189 ? -7.898 -1.107 21.056 1.00 87.19 189 VAL A O 1
ATOM 1515 N N . ILE A 1 190 ? -10.126 -0.869 20.923 1.00 88.44 190 ILE A N 1
ATOM 1516 C CA . ILE A 1 190 ? -10.197 0.289 21.821 1.00 88.44 190 ILE A CA 1
ATOM 1517 C C . ILE A 1 190 ? -9.709 -0.098 23.219 1.00 88.44 190 ILE A C 1
ATOM 1519 O O . ILE A 1 190 ? -8.899 0.623 23.806 1.00 88.44 190 ILE A O 1
ATOM 1523 N N . GLU A 1 191 ? -10.166 -1.230 23.751 1.00 88.56 191 GLU A N 1
ATOM 1524 C CA . GLU A 1 191 ? -9.740 -1.732 25.054 1.00 88.56 191 GLU A CA 1
ATOM 1525 C C . GLU A 1 191 ? -8.238 -2.037 25.073 1.00 88.56 191 GLU A C 1
ATOM 1527 O O . GLU A 1 191 ? -7.538 -1.639 26.009 1.00 88.56 191 GLU A O 1
ATOM 1532 N N . PHE A 1 192 ? -7.714 -2.675 24.024 1.00 87.88 192 PHE A N 1
ATOM 1533 C CA . PHE A 1 192 ? -6.281 -2.901 23.871 1.00 87.88 192 PHE A CA 1
ATOM 1534 C C . PHE A 1 192 ? -5.504 -1.578 23.919 1.00 87.88 192 PHE A C 1
ATOM 1536 O O . PHE A 1 192 ? -4.555 -1.449 24.696 1.00 87.88 192 PHE A O 1
ATOM 1543 N N . CYS A 1 193 ? -5.923 -0.576 23.139 1.00 89.44 193 CYS A N 1
ATOM 1544 C CA . CYS A 1 193 ? -5.283 0.741 23.102 1.00 89.44 193 CYS A CA 1
ATOM 1545 C C . CYS A 1 193 ? -5.291 1.410 24.484 1.00 89.44 193 CYS A C 1
ATOM 1547 O O . CYS A 1 193 ? -4.255 1.890 24.952 1.00 89.44 193 CYS A O 1
ATOM 1549 N N . GLN A 1 194 ? -6.430 1.369 25.186 1.00 89.62 194 GLN A N 1
ATOM 1550 C CA . GLN A 1 194 ? -6.569 1.917 26.538 1.00 89.62 194 GLN A CA 1
ATOM 1551 C C . GLN A 1 194 ? -5.608 1.255 27.529 1.00 89.62 194 GLN A C 1
ATOM 1553 O O . GLN A 1 194 ? -4.948 1.954 28.300 1.00 89.62 194 GLN A O 1
ATOM 1558 N N . ARG A 1 195 ? -5.492 -0.077 27.491 1.00 85.56 195 ARG A N 1
ATOM 1559 C CA . ARG A 1 195 ? -4.583 -0.834 28.365 1.00 85.56 195 ARG A CA 1
ATOM 1560 C C . ARG A 1 195 ? -3.113 -0.586 28.028 1.00 85.56 195 ARG A C 1
ATOM 1562 O O . ARG A 1 195 ? -2.297 -0.444 28.933 1.00 85.56 195 ARG A O 1
ATOM 1569 N N . ALA A 1 196 ? -2.779 -0.484 26.743 1.00 85.38 196 ALA A N 1
ATOM 1570 C CA . ALA A 1 196 ? -1.440 -0.124 26.277 1.00 85.38 196 ALA A CA 1
ATOM 1571 C C . ALA A 1 196 ? -1.101 1.364 26.510 1.00 85.38 196 ALA A C 1
ATOM 1573 O O . ALA A 1 196 ? 0.056 1.773 26.398 1.00 85.38 196 ALA A O 1
ATOM 1574 N N . GLY A 1 197 ? -2.098 2.183 26.860 1.00 88.12 197 GLY A N 1
ATOM 1575 C CA . GLY A 1 197 ? -1.938 3.607 27.117 1.00 88.12 197 GLY A CA 1
ATOM 1576 C C . GLY A 1 197 ? -1.574 4.414 25.872 1.00 88.12 197 GLY A C 1
ATOM 1577 O O . GLY A 1 197 ? -0.848 5.400 26.021 1.00 88.12 197 GLY A O 1
ATOM 1578 N N . ILE A 1 198 ? -2.056 3.981 24.701 1.00 91.25 198 ILE A N 1
ATOM 1579 C CA . ILE A 1 198 ? -1.937 4.660 23.403 1.00 91.25 198 ILE A CA 1
ATOM 1580 C C . ILE A 1 198 ? -3.328 4.947 22.822 1.00 91.25 198 ILE A C 1
ATOM 1582 O O . ILE A 1 198 ? -4.324 4.344 23.227 1.00 91.25 198 ILE A O 1
ATOM 1586 N N . THR A 1 199 ? -3.420 5.879 21.882 1.00 91.56 199 THR A N 1
ATOM 1587 C CA . THR A 1 199 ? -4.655 6.142 21.137 1.00 91.56 199 THR A CA 1
ATOM 1588 C C . THR A 1 199 ? -4.809 5.180 19.958 1.00 91.56 199 THR A C 1
ATOM 1590 O O . THR A 1 199 ? -3.856 4.532 19.524 1.00 91.56 199 THR A O 1
ATOM 1593 N N . LEU A 1 200 ? -6.022 5.111 19.408 1.00 89.81 200 LEU A N 1
ATOM 1594 C CA . LEU A 1 200 ? -6.293 4.346 18.191 1.00 89.81 200 LEU A CA 1
ATOM 1595 C C . LEU A 1 200 ? -5.519 4.914 16.980 1.00 89.81 200 LEU A C 1
ATOM 1597 O O . LEU A 1 200 ? -4.951 4.167 16.192 1.00 89.81 200 LEU A O 1
ATOM 1601 N N . GLU A 1 201 ? -5.375 6.241 16.910 1.00 90.94 201 GLU A N 1
ATOM 1602 C CA . GLU A 1 201 ? -4.539 6.910 15.907 1.00 90.94 201 GLU A CA 1
ATOM 1603 C C . GLU A 1 201 ? -3.064 6.495 16.032 1.00 90.94 201 GLU A C 1
ATOM 1605 O O . GLU A 1 201 ? -2.438 6.129 15.039 1.00 90.94 201 GLU A O 1
ATOM 1610 N N . GLU A 1 202 ? -2.515 6.469 17.251 1.00 92.50 202 GLU A N 1
ATOM 1611 C CA . GLU A 1 202 ? -1.139 6.023 17.506 1.00 92.50 202 GLU A CA 1
ATOM 1612 C C . GLU A 1 202 ? -0.941 4.543 17.165 1.00 92.50 202 GLU A C 1
ATOM 1614 O O . GLU A 1 202 ? 0.122 4.166 16.671 1.00 92.50 202 GLU A O 1
ATOM 1619 N N . MET A 1 203 ? -1.958 3.710 17.390 1.00 91.81 203 MET A N 1
ATOM 1620 C CA . MET A 1 203 ? -1.968 2.310 16.972 1.00 91.81 203 MET A CA 1
ATOM 1621 C C . MET A 1 203 ? -1.922 2.188 15.441 1.00 91.81 203 MET A C 1
ATOM 1623 O O . MET A 1 203 ? -1.079 1.470 14.899 1.00 91.81 203 MET A O 1
ATOM 1627 N N . THR A 1 204 ? -2.770 2.939 14.736 1.00 92.50 204 THR A N 1
ATOM 1628 C CA . THR A 1 204 ? -2.775 3.011 13.269 1.00 92.50 204 THR A CA 1
ATOM 1629 C C . THR A 1 204 ? -1.425 3.499 12.724 1.00 92.50 204 THR A C 1
ATOM 1631 O O . THR A 1 204 ? -0.926 2.971 11.728 1.00 92.50 204 THR A O 1
ATOM 1634 N N . GLU A 1 205 ? -0.775 4.457 13.389 1.00 92.25 205 GLU A N 1
ATOM 1635 C CA . GLU A 1 205 ? 0.588 4.876 13.045 1.00 92.25 205 GLU A CA 1
ATOM 1636 C C . GLU A 1 205 ? 1.616 3.758 13.239 1.00 92.25 205 GLU A C 1
ATOM 1638 O O . GLU A 1 205 ? 2.477 3.577 12.379 1.00 92.25 205 GLU A O 1
ATOM 1643 N N . VAL A 1 206 ? 1.541 3.001 14.340 1.00 92.56 206 VAL A N 1
ATOM 1644 C CA . VAL A 1 206 ? 2.432 1.852 14.567 1.00 92.56 206 VAL A CA 1
ATOM 1645 C C . VAL A 1 206 ? 2.247 0.813 13.464 1.00 92.56 206 VAL A C 1
ATOM 1647 O O . VAL A 1 206 ? 3.246 0.330 12.933 1.00 92.56 206 VAL A O 1
ATOM 1650 N N . ALA A 1 207 ? 1.005 0.509 13.075 1.00 92.44 207 ALA A N 1
ATOM 1651 C CA . ALA A 1 207 ? 0.714 -0.401 11.969 1.00 92.44 207 ALA A CA 1
ATOM 1652 C C . ALA A 1 207 ? 1.303 0.104 10.641 1.00 92.44 207 ALA A C 1
ATOM 1654 O O . ALA A 1 207 ? 1.950 -0.661 9.926 1.00 92.44 207 ALA A O 1
ATOM 1655 N N . ASP A 1 208 ? 1.180 1.404 10.352 1.00 93.19 208 ASP A N 1
ATOM 1656 C CA . ASP A 1 208 ? 1.802 2.025 9.177 1.00 93.19 208 ASP A CA 1
ATOM 1657 C C . ASP A 1 208 ? 3.336 1.903 9.184 1.00 93.19 208 ASP A C 1
ATOM 1659 O O . ASP A 1 208 ? 3.954 1.695 8.133 1.00 93.19 208 ASP A O 1
ATOM 1663 N N . GLU A 1 209 ? 3.966 2.056 10.351 1.00 92.12 209 GLU A N 1
ATOM 1664 C CA . GLU A 1 209 ? 5.418 1.956 10.525 1.00 92.12 209 GLU A CA 1
ATOM 1665 C C . GLU A 1 209 ? 5.936 0.539 10.251 1.00 92.12 209 GLU A C 1
ATOM 1667 O O . GLU A 1 209 ? 6.953 0.398 9.573 1.00 92.12 209 GLU A O 1
ATOM 1672 N N . ILE A 1 210 ? 5.232 -0.494 10.729 1.00 91.69 210 ILE A N 1
ATOM 1673 C CA . ILE A 1 210 ? 5.593 -1.908 10.502 1.00 91.69 210 ILE A CA 1
ATOM 1674 C C . ILE A 1 210 ? 5.014 -2.494 9.212 1.00 91.69 210 ILE A C 1
ATOM 1676 O O . ILE A 1 210 ? 5.180 -3.685 8.964 1.00 91.69 210 ILE A O 1
ATOM 1680 N N . ASP A 1 211 ? 4.359 -1.660 8.404 1.00 91.62 211 ASP A N 1
ATOM 1681 C CA . ASP A 1 211 ? 3.772 -2.032 7.118 1.00 91.62 211 ASP A CA 1
ATOM 1682 C C . ASP A 1 211 ? 2.659 -3.093 7.213 1.00 91.62 211 ASP A C 1
ATOM 1684 O O . ASP A 1 211 ? 2.470 -3.900 6.306 1.00 91.62 211 ASP A O 1
ATOM 1688 N N . LEU A 1 212 ? 1.909 -3.087 8.317 1.00 90.44 212 LEU A N 1
ATOM 1689 C CA . LEU A 1 212 ? 0.832 -4.035 8.594 1.00 90.44 212 LEU A CA 1
ATOM 1690 C C . LEU A 1 212 ? -0.518 -3.513 8.083 1.00 90.44 212 LEU A C 1
ATOM 1692 O O . LEU A 1 212 ? -0.871 -2.350 8.290 1.00 90.44 212 LEU A O 1
ATOM 1696 N N . ASN A 1 213 ? -1.305 -4.394 7.465 1.00 89.19 213 ASN A N 1
ATOM 1697 C CA . ASN A 1 213 ? -2.682 -4.089 7.081 1.00 89.19 213 ASN A CA 1
ATOM 1698 C C . ASN A 1 213 ? -3.587 -3.950 8.317 1.00 89.19 213 ASN A C 1
ATOM 1700 O O . ASN A 1 213 ? -3.565 -4.799 9.205 1.00 89.19 213 ASN A O 1
ATOM 1704 N N . LEU A 1 214 ? -4.422 -2.908 8.364 1.00 89.19 214 LEU A N 1
ATOM 1705 C CA . LEU A 1 214 ? -5.318 -2.663 9.502 1.00 89.19 214 LEU A CA 1
ATOM 1706 C C . LEU A 1 214 ? -6.360 -3.770 9.715 1.00 89.19 214 LEU A C 1
ATOM 1708 O O . LEU A 1 214 ? -6.565 -4.180 10.847 1.00 89.19 214 LEU A O 1
ATOM 1712 N N . ALA A 1 215 ? -6.927 -4.341 8.651 1.00 84.75 215 ALA A N 1
ATOM 1713 C CA . ALA A 1 215 ? -7.862 -5.465 8.786 1.00 84.75 215 ALA A CA 1
ATOM 1714 C C . ALA A 1 215 ? -7.199 -6.698 9.430 1.00 84.75 215 ALA A C 1
ATOM 1716 O O . ALA A 1 215 ? -7.854 -7.531 10.045 1.00 84.75 215 ALA A O 1
ATOM 1717 N N . LEU A 1 216 ? -5.881 -6.825 9.263 1.00 85.81 216 LEU A N 1
ATOM 1718 C CA . LEU A 1 216 ? -5.086 -7.875 9.885 1.00 85.81 216 LEU A CA 1
ATOM 1719 C C . LEU A 1 216 ? -4.708 -7.522 11.330 1.00 85.81 216 LEU A C 1
ATOM 1721 O O . LEU A 1 216 ? -4.657 -8.406 12.179 1.00 85.81 216 LEU A O 1
ATOM 1725 N N . LEU A 1 217 ? -4.445 -6.245 11.614 1.00 87.12 217 LEU A N 1
ATOM 1726 C CA . LEU A 1 217 ? -4.214 -5.749 12.969 1.00 87.12 217 LEU A CA 1
ATOM 1727 C C . LEU A 1 217 ? -5.400 -6.065 13.886 1.00 87.12 217 LEU A C 1
ATOM 1729 O O . LEU A 1 217 ? -5.188 -6.565 14.991 1.00 87.12 217 LEU A O 1
ATOM 1733 N N . ASP A 1 218 ? -6.617 -5.795 13.416 1.00 83.88 218 ASP A N 1
ATOM 1734 C CA . ASP A 1 218 ? -7.848 -6.007 14.179 1.00 83.88 218 ASP A CA 1
ATOM 1735 C C . ASP A 1 218 ? -7.970 -7.485 14.593 1.00 83.88 218 ASP A C 1
ATOM 1737 O O . ASP A 1 218 ? -8.089 -7.808 15.779 1.00 83.88 218 ASP A O 1
ATOM 1741 N N . ASP A 1 219 ? -7.781 -8.400 13.640 1.00 82.50 219 ASP A N 1
ATOM 1742 C CA . ASP A 1 219 ? -7.798 -9.840 13.898 1.00 82.50 219 ASP A CA 1
ATOM 1743 C C . ASP A 1 219 ? -6.630 -10.303 14.774 1.00 82.50 219 ASP A C 1
ATOM 1745 O O . ASP A 1 219 ? -6.808 -11.193 15.607 1.00 82.50 219 ASP A O 1
ATOM 1749 N N . ILE A 1 220 ? -5.433 -9.725 14.631 1.00 84.25 220 ILE A N 1
ATOM 1750 C CA . ILE A 1 220 ? -4.295 -10.023 15.511 1.00 84.25 220 ILE A CA 1
ATOM 1751 C C . ILE A 1 220 ? -4.645 -9.682 16.963 1.00 84.25 220 ILE A C 1
ATOM 1753 O O . ILE A 1 220 ? -4.389 -10.488 17.862 1.00 84.25 220 ILE A O 1
ATOM 1757 N N . ILE A 1 221 ? -5.244 -8.515 17.200 1.00 84.62 221 ILE A N 1
ATOM 1758 C CA . ILE A 1 221 ? -5.632 -8.072 18.540 1.00 84.62 221 ILE A CA 1
ATOM 1759 C C . ILE A 1 221 ? -6.716 -8.994 19.104 1.00 84.62 221 ILE A C 1
ATOM 1761 O O . ILE A 1 221 ? -6.509 -9.564 20.177 1.00 84.62 221 ILE A O 1
ATOM 1765 N N . VAL A 1 222 ? -7.804 -9.233 18.368 1.00 80.62 222 VAL A N 1
ATOM 1766 C CA . VAL A 1 222 ? -8.901 -10.109 18.816 1.00 80.62 222 VAL A CA 1
ATOM 1767 C C . VAL A 1 222 ? -8.397 -11.529 19.104 1.00 80.62 222 VAL A C 1
ATOM 1769 O O . VAL A 1 222 ? -8.651 -12.081 20.177 1.00 80.62 222 VAL A O 1
ATOM 1772 N N . ASN A 1 223 ? -7.605 -12.119 18.203 1.00 75.62 223 ASN A N 1
ATOM 1773 C CA . ASN A 1 223 ? -7.072 -13.468 18.405 1.00 75.62 223 ASN A CA 1
ATOM 1774 C C . ASN A 1 223 ? -6.062 -13.535 19.556 1.00 75.62 223 ASN A C 1
ATOM 1776 O O . ASN A 1 223 ? -6.013 -14.550 20.256 1.00 75.62 223 ASN A O 1
ATOM 1780 N N . SER A 1 224 ? -5.262 -12.487 19.778 1.00 71.69 224 SER A N 1
ATOM 1781 C CA . SER A 1 224 ? -4.294 -12.466 20.880 1.00 71.69 224 SER A CA 1
ATOM 1782 C C . SER A 1 224 ? -4.967 -12.429 22.253 1.00 71.69 224 SER A C 1
ATOM 1784 O O . SER A 1 224 ? -4.564 -13.182 23.144 1.00 71.69 224 SER A O 1
ATOM 1786 N N . LEU A 1 225 ? -6.044 -11.650 22.398 1.00 68.62 225 LEU A N 1
ATOM 1787 C CA . LEU A 1 225 ? -6.845 -11.592 23.623 1.00 68.62 225 LEU A CA 1
ATOM 1788 C C . LEU A 1 225 ? -7.435 -12.964 23.973 1.00 68.62 225 LEU A C 1
ATOM 1790 O O . LEU A 1 225 ? -7.441 -13.352 25.142 1.00 68.62 225 LEU A O 1
ATOM 1794 N N . VAL A 1 226 ? -7.862 -13.719 22.957 1.00 63.41 226 VAL A N 1
ATOM 1795 C CA . VAL A 1 226 ? -8.410 -15.075 23.109 1.00 63.41 226 VAL A CA 1
ATOM 1796 C C . VAL A 1 226 ? -7.319 -16.119 23.382 1.00 63.41 226 VAL A C 1
ATOM 1798 O O . VAL A 1 226 ? -7.512 -17.004 24.213 1.00 63.41 226 VAL A O 1
ATOM 1801 N N . SER A 1 227 ? -6.180 -16.039 22.688 1.00 57.09 227 SER A N 1
ATOM 1802 C CA . SER A 1 227 ? -5.181 -17.121 22.648 1.00 57.09 227 SER A CA 1
ATOM 1803 C C . SER A 1 227 ? -4.128 -17.049 23.752 1.00 57.09 227 SER A C 1
ATOM 1805 O O . SER A 1 227 ? -3.624 -18.087 24.178 1.00 57.09 227 SER A O 1
ATOM 1807 N N . PHE A 1 228 ? -3.773 -15.847 24.209 1.00 54.84 228 PHE A N 1
ATOM 1808 C CA . PHE A 1 228 ? -2.654 -15.651 25.137 1.00 54.84 228 PHE A CA 1
ATOM 1809 C C . PHE A 1 228 ? -3.081 -15.051 26.481 1.00 54.84 228 PHE A C 1
ATOM 1811 O O . PHE A 1 228 ? -2.327 -15.123 27.451 1.00 54.84 228 PHE A O 1
ATOM 1818 N N . GLY A 1 229 ? -4.289 -14.482 26.563 1.00 56.34 229 GLY A N 1
ATOM 1819 C CA . GLY A 1 229 ? -4.598 -13.502 27.599 1.00 56.34 229 GLY A CA 1
ATOM 1820 C C . GLY A 1 229 ? -3.764 -12.231 27.394 1.00 56.34 229 GLY A C 1
ATOM 1821 O O . GLY A 1 229 ? -2.735 -12.230 26.720 1.00 56.34 229 GLY A O 1
ATOM 1822 N N . PHE A 1 230 ? -4.218 -11.103 27.931 1.00 51.56 230 PHE A N 1
ATOM 1823 C CA . PHE A 1 230 ? -3.493 -9.847 27.745 1.00 51.56 230 PHE A CA 1
ATOM 1824 C C . PHE A 1 230 ? -2.148 -9.882 28.489 1.00 51.56 230 PHE A C 1
ATOM 1826 O O . PHE A 1 230 ? -2.125 -9.902 29.721 1.00 51.56 230 PHE A O 1
ATOM 1833 N N . GLU A 1 231 ? -1.035 -9.849 27.755 1.00 56.31 231 GLU A N 1
ATOM 1834 C CA . GLU A 1 231 ? 0.266 -9.497 28.321 1.00 56.31 231 GLU A CA 1
ATOM 1835 C C . GLU A 1 231 ? 0.433 -7.976 28.236 1.00 56.31 231 GLU A C 1
ATOM 1837 O O . GLU A 1 231 ? 0.488 -7.414 27.143 1.00 56.31 231 GLU A O 1
ATOM 1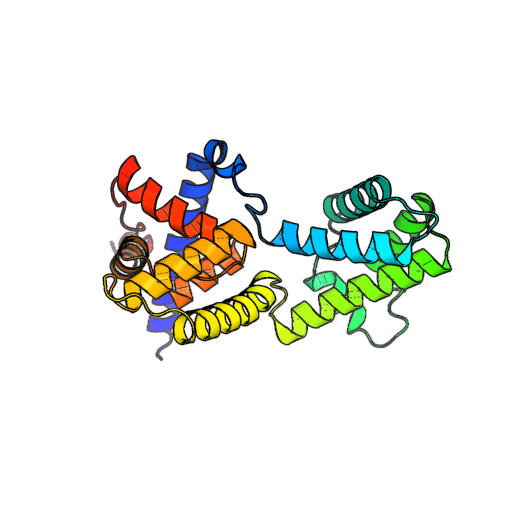842 N N . GLU A 1 232 ? 0.512 -7.301 29.390 1.00 58.19 232 GLU A N 1
ATOM 1843 C CA . GLU A 1 232 ? 0.907 -5.889 29.422 1.00 58.19 232 GLU A CA 1
ATOM 1844 C C . GLU A 1 232 ? 2.238 -5.725 28.672 1.00 58.19 232 GLU A C 1
ATOM 1846 O O . GLU A 1 232 ? 3.188 -6.468 28.964 1.00 58.19 232 GLU A O 1
ATOM 1851 N N . PRO A 1 233 ? 2.346 -4.757 27.738 1.00 58.66 233 PRO A N 1
ATOM 1852 C CA . PRO A 1 233 ? 3.618 -4.438 27.111 1.00 58.66 233 PRO A CA 1
ATOM 1853 C C . PRO A 1 233 ? 4.648 -4.182 28.215 1.00 58.66 233 PRO A C 1
ATOM 1855 O O . PRO A 1 233 ? 4.485 -3.284 29.040 1.00 58.66 233 PRO A O 1
ATOM 1858 N N . LYS A 1 234 ? 5.681 -5.027 28.298 1.00 55.75 234 LYS A N 1
ATOM 1859 C CA . LYS A 1 234 ? 6.643 -4.968 29.405 1.00 55.75 234 LYS A CA 1
ATOM 1860 C C . LYS A 1 234 ? 7.400 -3.641 29.345 1.00 55.75 234 LYS A C 1
ATOM 1862 O O . LYS A 1 234 ? 8.267 -3.461 28.494 1.00 55.75 234 LYS A O 1
ATOM 1867 N N . ASP A 1 235 ? 7.111 -2.746 30.290 1.00 49.06 235 ASP A N 1
ATOM 1868 C CA . ASP A 1 235 ? 7.872 -1.516 30.516 1.00 49.06 235 ASP A CA 1
ATOM 1869 C C . ASP A 1 235 ? 9.331 -1.861 30.873 1.00 49.06 235 ASP A C 1
ATOM 1871 O O . ASP A 1 235 ? 9.665 -2.132 32.032 1.00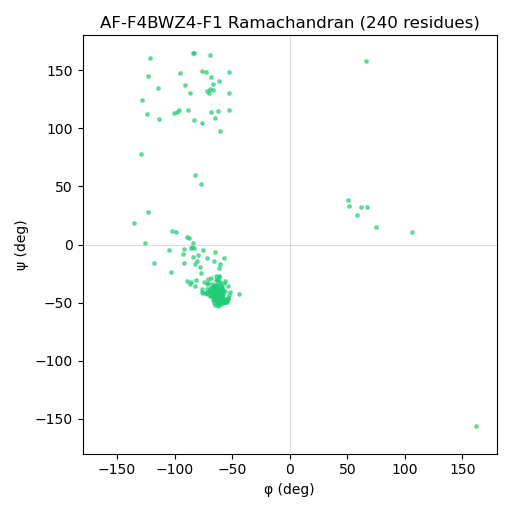 49.06 235 ASP A O 1
ATOM 1875 N N . GLU A 1 236 ? 10.242 -1.818 29.896 1.00 48.09 236 GLU A N 1
ATOM 1876 C CA . GLU A 1 236 ? 11.687 -2.004 30.132 1.00 48.09 236 GLU A CA 1
ATOM 1877 C C . GLU A 1 236 ? 12.271 -0.934 31.092 1.00 48.09 236 GLU A C 1
ATOM 1879 O O . GLU A 1 236 ? 13.316 -1.144 31.711 1.00 48.09 236 GLU A O 1
ATOM 1884 N N . TRP A 1 237 ? 11.562 0.178 31.310 1.00 48.12 237 TRP A N 1
ATOM 1885 C CA . TRP A 1 237 ? 11.945 1.298 32.182 1.00 48.12 237 TRP A CA 1
ATOM 1886 C C . TRP A 1 237 ? 11.886 0.965 33.671 1.00 48.12 237 TRP A C 1
ATOM 1888 O O . TRP A 1 237 ? 12.699 1.476 34.442 1.00 48.12 237 TRP A O 1
ATOM 1898 N N . ARG A 1 238 ? 11.002 0.045 34.090 1.00 46.66 238 ARG A N 1
ATOM 1899 C CA . ARG A 1 238 ? 10.917 -0.379 35.502 1.00 46.66 238 ARG A CA 1
ATOM 1900 C C . ARG A 1 238 ? 12.171 -1.121 35.979 1.00 46.66 238 ARG A C 1
ATOM 1902 O O . ARG A 1 238 ? 12.359 -1.269 37.180 1.00 46.66 238 ARG A O 1
ATOM 1909 N N . ARG A 1 239 ? 13.049 -1.561 35.067 1.00 43.16 239 ARG A N 1
ATOM 1910 C CA . ARG A 1 239 ? 14.320 -2.230 35.402 1.00 43.16 239 ARG A CA 1
ATOM 1911 C C . ARG A 1 239 ? 15.529 -1.299 35.503 1.00 43.16 239 ARG A C 1
ATOM 1913 O O . ARG A 1 239 ? 16.575 -1.758 35.940 1.00 43.16 239 ARG A O 1
ATOM 1920 N N . LYS A 1 240 ? 15.417 -0.020 35.127 1.00 39.47 240 LYS A N 1
ATOM 1921 C CA . LYS A 1 240 ? 16.530 0.948 35.227 1.00 39.47 240 LYS A CA 1
ATOM 1922 C C . LYS A 1 240 ? 16.468 1.844 36.474 1.00 39.47 240 LYS A C 1
ATOM 1924 O O . LYS A 1 240 ? 17.225 2.803 36.565 1.00 39.47 240 LYS A O 1
ATOM 1929 N N . GLY A 1 241 ? 15.581 1.529 37.421 1.00 44.69 241 GLY A N 1
ATOM 1930 C CA . GLY A 1 241 ? 15.355 2.295 38.652 1.00 44.69 241 GLY A CA 1
ATOM 1931 C C . GLY A 1 241 ? 15.526 1.497 39.949 1.00 44.69 241 GLY A C 1
ATOM 1932 O O . GLY A 1 241 ? 14.865 1.823 40.932 1.00 44.69 241 GLY A O 1
ATOM 1933 N N . MET A 1 242 ? 16.365 0.456 39.949 1.00 36.84 242 MET A N 1
ATOM 1934 C CA . MET A 1 242 ? 16.871 -0.211 41.157 1.00 36.84 242 MET A CA 1
ATOM 1935 C C . MET A 1 242 ? 18.385 -0.347 41.081 1.00 36.84 242 MET A C 1
ATOM 1937 O O . MET A 1 242 ? 18.870 -0.753 40.001 1.00 36.84 242 MET A O 1
#

Solvent-accessible surface area (backbone atoms only — not comparable to full-atom values): 13427 Å² total; per-residue (Å²): 136,57,72,68,61,54,51,56,50,51,53,41,52,53,35,50,46,54,50,51,54,52,48,50,61,75,44,43,87,70,46,75,78,47,94,53,61,36,43,64,56,56,50,47,50,50,48,23,55,50,43,28,62,58,32,53,90,83,38,47,64,72,55,20,46,52,49,38,51,54,36,50,77,69,59,64,65,43,36,68,61,34,23,49,40,66,68,52,92,72,68,54,64,73,36,68,64,44,42,49,48,24,54,50,37,33,77,75,68,35,50,72,68,42,14,49,52,41,44,53,51,51,26,50,53,23,28,51,31,36,78,76,32,77,49,34,64,50,56,54,47,20,57,53,41,51,51,52,48,54,54,48,51,74,72,57,83,55,100,87,46,60,70,69,59,47,43,50,52,51,47,52,48,40,34,72,76,68,64,37,47,40,83,74,90,42,70,67,54,51,49,49,23,58,75,61,72,47,48,68,67,56,50,53,51,46,32,59,74,72,33,43,26,44,70,53,49,54,50,48,52,55,49,39,52,72,75,71,47,86,72,75,66,75,65,72,67,75,69,77,76,118

Foldseek 3Di:
DDPVVVVVQVLLLVLVLVVLVVLCVVCVVVLVVDPPQFQVVVLLVVLLVLLCVLQPPPADSVLSNVLSVVCVVVVLLQLVLLLVLVPDPDDSCVRPSLVVQLVSSVVSPGDSVSSNCSSNVSSVVSNCCCVPPVSGPLSVLQVVLVVVLVVVLVVDDDPVDPSLRVSLVVSVVCCVVPVRLYARPDPLLCVVCVLSVHHSVSVVVSCSVVRGRRVVVVVSSVVCCVPPNDDHSDSPVVVVPD

Nearest PDB structures (foldseek):
  7agx-assembly1_1D  TM=2.087E-01  e=3.660E+00  Salmonella enterica subsp. enterica serovar Typhimurium str. LT2
  6fbx-assembly1_A  TM=2.367E-01  e=5.819E+00  Danio rerio
  6oo3-assembly1_C  TM=1.554E-01  e=4.615E+00  Oryctolagus cuniculus

Radius of gyration: 21.22 Å; Cα contacts (8 Å, |Δi|>4): 244; chains: 1; bounding box: 56×38×67 Å